Protein AF-A0A131Z119-F1 (afdb_monomer_lite)

InterPro domains:
  IPR051085 Membrane-bound O-acyltransferase [PTHR13285] (34-259)

Structure (mmCIF, N/CA/C/O backbone):
data_AF-A0A131Z119-F1
#
_entry.id   AF-A0A131Z119-F1
#
loop_
_atom_site.group_PDB
_atom_site.id
_atom_site.type_symbol
_atom_site.label_atom_id
_atom_site.label_alt_id
_atom_site.label_comp_id
_atom_site.label_asym_id
_atom_site.label_entity_id
_atom_site.label_seq_id
_atom_site.pdbx_PDB_ins_code
_atom_site.Cartn_x
_atom_site.Cartn_y
_atom_site.Cartn_z
_atom_site.occupancy
_atom_site.B_iso_or_equiv
_atom_site.auth_seq_id
_atom_site.auth_comp_id
_atom_site.auth_asym_id
_atom_site.auth_atom_id
_atom_site.pdbx_PDB_model_num
ATOM 1 N N . MET A 1 1 ? -67.556 -36.343 37.727 1.00 36.91 1 MET A N 1
ATOM 2 C CA . MET A 1 1 ? -66.944 -37.611 37.278 1.00 36.91 1 MET A CA 1
ATOM 3 C C . MET A 1 1 ? -65.766 -37.233 36.389 1.00 36.91 1 MET A C 1
ATOM 5 O O . MET A 1 1 ? -66.000 -36.547 35.408 1.00 36.91 1 MET A O 1
ATOM 9 N N . GLY A 1 2 ? -64.533 -37.577 36.776 1.00 36.41 2 GLY A N 1
ATOM 10 C CA . GLY A 1 2 ? -63.331 -37.384 35.948 1.00 36.41 2 GLY A CA 1
ATOM 11 C C . GLY A 1 2 ? -62.501 -36.128 36.240 1.00 36.41 2 GLY A C 1
ATOM 12 O O . GLY A 1 2 ? -62.656 -35.099 35.600 1.00 36.41 2 GLY A O 1
ATOM 13 N N . THR A 1 3 ? -61.594 -36.251 37.203 1.00 31.42 3 THR A N 1
ATOM 14 C CA . THR A 1 3 ? -60.438 -35.387 37.478 1.00 31.42 3 THR A CA 1
ATOM 15 C C . THR A 1 3 ? -59.307 -35.609 36.467 1.00 31.42 3 THR A C 1
ATOM 17 O O . THR A 1 3 ? -58.993 -36.760 36.177 1.00 31.42 3 THR A O 1
ATOM 20 N N . SER A 1 4 ? -58.602 -34.551 36.054 1.00 34.50 4 SER A N 1
ATOM 21 C CA . SER A 1 4 ? -57.156 -34.595 35.768 1.00 34.50 4 SER A CA 1
ATOM 22 C C . SER A 1 4 ? -56.585 -33.171 35.739 1.00 34.50 4 SER A C 1
ATOM 24 O O . SER A 1 4 ? -56.930 -32.346 34.899 1.00 34.50 4 SER A O 1
ATOM 26 N N . HIS A 1 5 ? -55.759 -32.900 36.745 1.00 31.73 5 HIS A N 1
ATOM 27 C CA . HIS A 1 5 ? -54.916 -31.729 36.938 1.00 31.73 5 HIS A CA 1
ATOM 28 C C . HIS A 1 5 ? -53.579 -31.887 36.195 1.00 31.73 5 HIS A C 1
ATOM 30 O O . HIS A 1 5 ? -53.131 -33.010 35.980 1.00 31.73 5 HIS A O 1
ATOM 36 N N . ALA A 1 6 ? -52.895 -30.740 36.060 1.00 33.88 6 ALA A N 1
ATOM 37 C CA . ALA A 1 6 ? -51.436 -30.565 36.033 1.00 33.88 6 ALA A CA 1
ATOM 38 C C . ALA A 1 6 ? -50.711 -30.933 34.724 1.00 33.88 6 ALA A C 1
ATOM 40 O O . ALA A 1 6 ? -51.083 -31.854 34.020 1.00 33.88 6 ALA A O 1
ATOM 41 N N . ALA A 1 7 ? -49.604 -30.304 34.345 1.00 32.72 7 ALA A N 1
ATOM 42 C CA . ALA A 1 7 ? -48.928 -29.075 34.745 1.00 32.72 7 ALA A CA 1
ATOM 43 C C . ALA A 1 7 ? -47.764 -28.896 33.758 1.00 32.72 7 ALA A C 1
ATOM 45 O O . ALA A 1 7 ? -47.252 -29.873 33.223 1.00 32.72 7 ALA A O 1
ATOM 46 N N . GLY A 1 8 ? -47.273 -27.664 33.642 1.00 28.17 8 GLY A N 1
ATOM 47 C CA . GLY A 1 8 ? -45.833 -27.448 33.604 1.00 28.17 8 GLY A CA 1
ATOM 48 C C . GLY A 1 8 ? -45.125 -27.613 32.260 1.00 28.17 8 GLY A C 1
ATOM 49 O O . GLY A 1 8 ? -44.813 -28.705 31.808 1.00 28.17 8 GLY A O 1
ATOM 50 N N . ASN A 1 9 ? -44.621 -26.467 31.820 1.00 30.88 9 ASN A N 1
ATOM 51 C CA . ASN A 1 9 ? -43.186 -26.189 31.802 1.00 30.88 9 ASN A CA 1
ATOM 52 C C . ASN A 1 9 ? -42.639 -25.900 30.406 1.00 30.88 9 ASN A C 1
ATOM 54 O O . ASN A 1 9 ? -42.685 -26.719 29.490 1.00 30.88 9 ASN A O 1
ATOM 58 N N . GLY A 1 10 ? -42.082 -24.696 30.292 1.00 35.69 10 GLY A N 1
ATOM 59 C CA . GLY A 1 10 ? -41.333 -24.273 29.131 1.00 35.69 10 GLY A CA 1
ATOM 60 C C . GLY A 1 10 ? -40.117 -25.160 28.908 1.00 35.69 10 GLY A C 1
ATOM 61 O O . GLY A 1 10 ? -39.461 -25.621 29.843 1.00 35.69 10 GLY A O 1
ATOM 62 N N . ARG A 1 11 ? -39.786 -25.334 27.634 1.00 32.09 11 ARG A N 1
ATOM 63 C CA . ARG A 1 11 ? -38.445 -25.687 27.199 1.00 32.09 11 ARG A CA 1
ATOM 64 C C . ARG A 1 11 ? -38.115 -24.891 25.947 1.00 32.09 11 ARG A C 1
ATOM 66 O O . ARG A 1 11 ? -38.715 -25.062 24.894 1.00 32.09 11 ARG A O 1
ATOM 73 N N . HIS A 1 12 ? -37.142 -24.006 26.141 1.00 33.12 12 HIS A N 1
ATOM 74 C CA . HIS A 1 12 ? -36.116 -23.655 25.173 1.00 33.12 12 HIS A CA 1
ATOM 75 C C . HIS A 1 12 ? -35.608 -24.869 24.382 1.00 33.12 12 HIS A C 1
ATOM 77 O O . HIS A 1 12 ? -35.693 -25.993 24.876 1.00 33.12 12 HIS A O 1
ATOM 83 N N . HIS A 1 13 ? -34.932 -24.550 23.270 1.00 33.00 13 HIS A N 1
ATOM 84 C CA . HIS A 1 13 ? -34.096 -25.386 22.394 1.00 33.00 13 HIS A CA 1
ATOM 85 C C . HIS A 1 13 ? -34.816 -25.863 21.123 1.00 33.00 13 HIS A C 1
ATOM 87 O O . HIS A 1 13 ? -35.883 -26.444 21.205 1.00 33.00 13 HIS A O 1
ATOM 93 N N . VAL A 1 14 ? -34.314 -25.661 19.904 1.00 39.78 14 VAL A N 1
ATOM 94 C CA . VAL A 1 14 ? -33.028 -25.156 19.401 1.00 39.78 14 VAL A CA 1
ATOM 95 C C . VAL A 1 14 ? -33.325 -24.525 18.038 1.00 39.78 14 VAL A C 1
ATOM 97 O O . VAL A 1 14 ? -33.981 -25.139 17.202 1.00 39.78 14 VAL A O 1
ATOM 100 N N . VAL A 1 15 ? -32.853 -23.296 17.823 1.00 34.97 15 VAL A N 1
ATOM 101 C CA . VAL A 1 15 ? -32.627 -22.769 16.473 1.00 34.97 15 VAL A CA 1
ATOM 102 C C . VAL A 1 15 ? -31.514 -23.627 15.898 1.00 34.97 15 VAL A C 1
ATOM 104 O O . VAL A 1 15 ? -30.371 -23.513 16.339 1.00 34.97 15 VAL A O 1
ATOM 107 N N . ASP A 1 16 ? -31.870 -24.544 15.004 1.00 34.47 16 ASP A N 1
ATOM 108 C CA . ASP A 1 16 ? -30.908 -25.436 14.373 1.00 34.47 16 ASP A CA 1
ATOM 109 C C . ASP A 1 16 ? -30.043 -24.600 13.426 1.00 34.47 16 ASP A C 1
ATOM 111 O O . ASP A 1 16 ? -30.425 -24.221 12.317 1.00 34.47 16 ASP A O 1
ATOM 115 N N . THR A 1 17 ? -28.890 -24.199 13.949 1.00 38.56 17 THR A N 1
ATOM 116 C CA . THR A 1 17 ? -27.788 -23.592 13.222 1.00 38.56 17 THR A CA 1
ATOM 117 C C . THR A 1 17 ? -27.203 -24.623 12.267 1.00 38.56 17 THR A C 1
ATOM 119 O O . THR A 1 17 ? -26.161 -25.213 12.557 1.00 38.56 17 THR A O 1
ATOM 122 N N . ASP A 1 18 ? -27.821 -24.805 11.098 1.00 34.62 18 ASP A N 1
ATOM 123 C CA . ASP A 1 18 ? -27.180 -25.516 9.990 1.00 34.62 18 ASP A CA 1
ATOM 124 C C . ASP A 1 18 ? -26.139 -24.588 9.345 1.00 34.62 18 ASP A C 1
ATOM 126 O O . ASP A 1 18 ? -26.284 -24.014 8.265 1.00 34.62 18 ASP A O 1
ATOM 130 N N . SER A 1 19 ? -25.056 -24.398 10.092 1.00 40.28 19 SER A N 1
ATOM 131 C CA . SER A 1 19 ? -23.787 -23.889 9.601 1.00 40.28 19 SER A CA 1
ATOM 132 C C . SER A 1 19 ? -23.159 -24.989 8.752 1.00 40.28 19 SER A C 1
ATOM 134 O O . SER A 1 19 ? -22.186 -25.645 9.130 1.00 40.28 19 SER A O 1
ATOM 136 N N . GLN A 1 20 ? -23.746 -25.202 7.570 1.00 37.31 20 GLN A N 1
ATOM 137 C CA . GLN A 1 20 ? -23.164 -26.051 6.548 1.00 37.31 20 GLN A CA 1
ATOM 138 C C . GLN A 1 20 ? -21.803 -25.478 6.180 1.00 37.31 20 GLN A C 1
ATOM 140 O O . GLN A 1 20 ? -21.668 -24.539 5.394 1.00 37.31 20 GLN A O 1
ATOM 145 N N . ARG A 1 21 ? -20.760 -26.107 6.725 1.00 40.97 21 ARG A N 1
ATOM 146 C CA . ARG A 1 21 ? -19.448 -26.151 6.091 1.00 40.97 21 ARG A CA 1
ATOM 147 C C . ARG A 1 21 ? -19.701 -26.537 4.639 1.00 40.97 21 ARG A C 1
ATOM 149 O O . ARG A 1 21 ? -20.041 -27.688 4.362 1.00 40.97 21 ARG A O 1
ATOM 156 N N . VAL A 1 22 ? -19.561 -25.580 3.723 1.00 46.09 22 VAL A N 1
ATOM 157 C CA . VAL A 1 22 ? -19.655 -25.809 2.279 1.00 46.09 22 VAL A CA 1
ATOM 158 C C . VAL A 1 22 ? -18.484 -26.706 1.893 1.00 46.09 22 VAL A C 1
ATOM 160 O O . VAL A 1 22 ? -17.415 -26.267 1.476 1.00 46.09 22 VAL A O 1
ATOM 163 N N . ARG A 1 23 ? -18.663 -28.009 2.093 1.00 48.25 23 ARG A N 1
ATOM 164 C CA . ARG A 1 23 ? -17.752 -29.031 1.611 1.00 48.25 23 ARG A CA 1
ATOM 165 C C . ARG A 1 23 ? -17.904 -28.983 0.101 1.00 48.25 23 ARG A C 1
ATOM 167 O O . ARG A 1 23 ? -18.969 -29.314 -0.416 1.00 48.25 23 ARG A O 1
ATOM 174 N N . CYS A 1 24 ? -16.881 -28.484 -0.591 1.00 47.00 24 CYS A N 1
ATOM 175 C CA . CYS A 1 24 ? -16.868 -28.363 -2.043 1.00 47.00 24 CYS A CA 1
ATOM 176 C C . CYS A 1 24 ? -17.009 -29.762 -2.664 1.00 47.00 24 CYS A C 1
ATOM 178 O O . CYS A 1 24 ? -16.027 -30.458 -2.906 1.00 47.00 24 CYS A O 1
ATOM 180 N N . LYS A 1 25 ? -18.249 -30.221 -2.845 1.00 62.81 25 LYS A N 1
ATOM 181 C CA . LYS A 1 25 ? -18.545 -31.452 -3.564 1.00 62.81 25 LYS A CA 1
ATOM 182 C C . LYS A 1 25 ? -18.463 -31.121 -5.048 1.00 62.81 25 LYS A C 1
ATOM 184 O O . LYS A 1 25 ? -19.181 -30.251 -5.543 1.00 62.81 25 LYS A O 1
ATOM 189 N N . TRP A 1 26 ? -17.544 -31.787 -5.735 1.00 62.44 26 TRP A N 1
ATOM 190 C CA . TRP A 1 26 ? -17.421 -31.750 -7.185 1.00 62.44 26 TRP A CA 1
ATOM 191 C C . TRP A 1 26 ? -18.617 -32.483 -7.789 1.00 62.44 26 TRP A C 1
ATOM 193 O O . TRP A 1 26 ? -18.608 -33.700 -7.937 1.00 62.44 26 TRP A O 1
ATOM 203 N N . THR A 1 27 ? -19.693 -31.750 -8.063 1.00 80.94 27 THR A N 1
ATOM 204 C CA . THR A 1 27 ? -20.818 -32.274 -8.838 1.00 80.94 27 THR A CA 1
ATOM 205 C C . THR A 1 27 ? -20.477 -32.220 -10.331 1.00 80.94 27 THR A C 1
ATOM 207 O O . THR A 1 27 ? -19.760 -31.306 -10.750 1.00 80.94 27 THR A O 1
ATOM 210 N N . PRO A 1 28 ? -21.004 -33.138 -11.162 1.00 78.62 28 PRO A N 1
ATOM 211 C CA . PRO A 1 28 ? -20.744 -33.145 -12.604 1.00 78.62 28 PRO A CA 1
ATOM 212 C C . PRO A 1 28 ? -21.020 -31.788 -13.266 1.00 78.62 28 PRO A C 1
ATOM 214 O O . PRO A 1 28 ? -20.200 -31.301 -14.034 1.00 78.62 28 PRO A O 1
ATOM 217 N N . GLY A 1 29 ? -22.109 -31.107 -12.888 1.00 79.69 29 GLY A N 1
ATOM 218 C CA . GLY A 1 29 ? -22.430 -29.768 -13.398 1.00 79.69 29 GLY A CA 1
ATOM 219 C C . GLY A 1 29 ? -21.390 -28.696 -13.048 1.00 79.69 29 GLY A C 1
ATOM 220 O O . GLY A 1 29 ? -21.105 -27.826 -13.865 1.00 79.69 29 GLY A O 1
ATOM 221 N N . ARG A 1 30 ? -20.758 -28.778 -11.869 1.00 74.06 30 ARG A N 1
ATOM 222 C CA . ARG A 1 30 ? -19.678 -27.863 -11.470 1.00 74.06 30 ARG A CA 1
ATOM 223 C C . ARG A 1 30 ? -18.391 -28.160 -12.246 1.00 74.06 30 ARG A C 1
ATOM 225 O O . ARG A 1 30 ? -17.691 -27.225 -12.615 1.00 74.06 30 ARG A O 1
ATOM 232 N N . VAL A 1 31 ? -18.113 -29.432 -12.545 1.00 82.75 31 VAL A N 1
ATOM 233 C CA . VAL A 1 31 ? -16.995 -29.833 -13.419 1.00 82.75 31 VAL A CA 1
ATOM 234 C C . VAL A 1 31 ? -17.204 -29.303 -14.839 1.00 82.75 31 VAL A C 1
ATOM 236 O O . VAL A 1 31 ? -16.297 -28.679 -15.378 1.00 82.75 31 VAL A O 1
ATOM 239 N N . TYR A 1 32 ? -18.403 -29.458 -15.412 1.00 86.12 32 TYR A N 1
ATOM 240 C CA . TYR A 1 32 ? -18.736 -28.898 -16.728 1.00 86.12 32 TYR A CA 1
ATOM 241 C C . TYR A 1 32 ? -18.633 -27.372 -16.759 1.00 86.12 32 TYR A C 1
ATOM 243 O O . TYR A 1 32 ? -18.082 -26.826 -17.709 1.00 86.12 32 TYR A O 1
ATOM 251 N N . HIS A 1 33 ? -19.112 -26.686 -15.719 1.00 80.81 33 HIS A N 1
ATOM 252 C CA . HIS A 1 33 ? -19.001 -25.232 -15.612 1.00 80.81 33 HIS A CA 1
ATOM 253 C C . HIS A 1 33 ? -17.541 -24.770 -15.626 1.00 80.81 33 HIS A C 1
ATOM 255 O O . HIS A 1 33 ? -17.187 -23.900 -16.417 1.00 80.81 33 HIS A O 1
ATOM 261 N N . TRP A 1 34 ? -16.680 -25.382 -14.806 1.00 85.75 34 TRP A N 1
ATOM 262 C CA . TRP A 1 34 ? -15.256 -25.048 -14.800 1.00 85.75 34 TRP A CA 1
ATOM 263 C C . TRP A 1 34 ? -14.575 -25.430 -16.114 1.00 85.75 34 TRP A C 1
ATOM 265 O O . TRP A 1 34 ? -13.807 -24.631 -16.632 1.00 85.75 34 TRP A O 1
ATOM 275 N N . ALA A 1 35 ? -14.885 -26.589 -16.698 1.00 89.00 35 ALA A N 1
ATOM 276 C CA . ALA A 1 35 ? -14.318 -27.006 -17.981 1.00 89.00 35 ALA A CA 1
ATOM 277 C C . ALA A 1 35 ? -14.694 -26.047 -19.123 1.00 89.00 35 ALA A C 1
ATOM 279 O O . ALA A 1 35 ? -13.825 -25.652 -19.897 1.00 89.00 35 ALA A O 1
ATOM 280 N N . LEU A 1 36 ? -15.958 -25.618 -19.199 1.00 88.38 36 LEU A N 1
ATOM 281 C CA . LEU A 1 36 ? -16.410 -24.617 -20.167 1.00 88.38 36 LEU A CA 1
ATOM 282 C C . LEU A 1 36 ? -15.793 -23.246 -19.897 1.00 88.38 36 LEU A C 1
ATOM 284 O O . LEU A 1 36 ? -15.369 -22.589 -20.840 1.00 88.38 36 LEU A O 1
ATOM 288 N N . ALA A 1 37 ? -15.698 -22.822 -18.635 1.00 80.75 37 ALA A N 1
ATOM 289 C CA . ALA A 1 37 ? -15.078 -21.550 -18.276 1.00 80.75 37 ALA A CA 1
ATOM 290 C C . ALA A 1 37 ? -13.584 -21.528 -18.639 1.00 80.75 37 ALA A C 1
ATOM 292 O O . ALA A 1 37 ? -13.128 -20.592 -19.292 1.00 80.75 37 ALA A O 1
ATOM 293 N N . PHE A 1 38 ? -12.836 -22.580 -18.290 1.00 87.94 38 PHE A N 1
ATOM 294 C CA . PHE A 1 38 ? -11.429 -22.722 -18.666 1.00 87.94 38 PHE A CA 1
ATOM 295 C C . PHE A 1 38 ? -11.255 -22.844 -20.181 1.00 87.94 38 PHE A C 1
ATOM 297 O O . PHE A 1 38 ? -10.349 -22.225 -20.728 1.00 87.94 38 PHE A O 1
ATOM 304 N N . GLY A 1 39 ? -12.130 -23.584 -20.868 1.00 88.69 39 GLY A N 1
ATOM 305 C CA . GLY A 1 39 ? -12.106 -23.719 -22.324 1.00 88.69 39 GLY A CA 1
ATOM 306 C C . GLY A 1 39 ? -12.390 -22.401 -23.047 1.00 88.69 39 GLY A C 1
ATOM 307 O O . GLY A 1 39 ? -11.647 -22.026 -23.948 1.00 88.69 39 GLY A O 1
ATOM 308 N N . ALA A 1 40 ? -13.412 -21.657 -22.619 1.00 81.81 40 ALA A N 1
ATOM 309 C CA . ALA A 1 40 ? -13.744 -20.344 -23.168 1.00 81.81 40 ALA A CA 1
ATOM 310 C C . ALA A 1 40 ? -12.631 -19.322 -22.902 1.00 81.81 40 ALA A C 1
ATOM 312 O O . ALA A 1 40 ? -12.273 -18.553 -23.792 1.00 81.81 40 ALA A O 1
ATOM 313 N N . PHE A 1 41 ? -12.039 -19.349 -21.707 1.00 82.81 41 PHE A N 1
ATOM 314 C CA . PHE A 1 41 ? -10.899 -18.506 -21.359 1.00 82.81 41 PHE A CA 1
ATOM 315 C C . PHE A 1 41 ? -9.657 -18.845 -22.193 1.00 82.81 41 PHE A C 1
ATOM 317 O O . PHE A 1 41 ? -9.030 -17.948 -22.752 1.00 82.81 41 PHE A O 1
ATOM 324 N N . ALA A 1 42 ? -9.335 -20.132 -22.346 1.00 82.31 42 ALA A N 1
ATOM 325 C CA . ALA A 1 42 ? -8.232 -20.591 -23.187 1.00 82.31 42 ALA A CA 1
ATOM 326 C C . ALA A 1 42 ? -8.456 -20.243 -24.666 1.00 82.31 42 ALA A C 1
ATOM 328 O O . ALA A 1 42 ? -7.518 -19.831 -25.344 1.00 82.31 42 ALA A O 1
ATOM 329 N N . TYR A 1 43 ? -9.694 -20.347 -25.158 1.00 83.88 43 TYR A N 1
ATOM 330 C CA . TYR A 1 43 ? -10.058 -19.936 -26.513 1.00 83.88 43 TYR A CA 1
ATOM 331 C C . TYR A 1 43 ? -9.907 -18.425 -26.710 1.00 83.88 43 TYR A C 1
ATOM 333 O O . TYR A 1 43 ? -9.317 -18.001 -27.699 1.00 83.88 43 TYR A O 1
ATOM 341 N N . ALA A 1 44 ? -10.386 -17.611 -25.766 1.00 76.12 44 ALA A N 1
ATOM 342 C CA . ALA A 1 44 ? -10.229 -16.161 -25.819 1.00 76.12 44 ALA A CA 1
ATOM 343 C C . ALA A 1 44 ? -8.746 -15.752 -25.795 1.00 76.12 44 ALA A C 1
ATOM 345 O O . ALA A 1 44 ? -8.325 -14.941 -26.617 1.00 76.12 44 ALA A O 1
ATOM 346 N N . LEU A 1 45 ? -7.945 -16.368 -24.917 1.00 76.12 45 LEU A N 1
ATOM 347 C CA . LEU A 1 45 ? -6.491 -16.187 -24.876 1.00 76.12 45 LEU A CA 1
ATOM 348 C C . LEU A 1 45 ? -5.825 -16.592 -26.193 1.00 76.12 45 LEU A C 1
ATOM 350 O O . LEU A 1 45 ? -4.997 -15.848 -26.707 1.00 76.12 45 LEU A O 1
ATOM 354 N N . GLY A 1 46 ? -6.205 -17.742 -26.755 1.00 76.12 46 GLY A N 1
ATOM 355 C CA . GLY A 1 46 ? -5.684 -18.222 -28.032 1.00 76.12 46 GLY A CA 1
ATOM 356 C C . GLY A 1 46 ? -6.026 -17.279 -29.183 1.00 76.12 46 GLY A C 1
ATOM 357 O O . GLY A 1 46 ? -5.143 -16.902 -29.942 1.00 76.12 46 GLY A O 1
ATOM 358 N N . LYS A 1 47 ? -7.282 -16.827 -29.266 1.00 75.62 47 LYS A N 1
ATOM 359 C CA . LYS A 1 47 ? -7.753 -15.889 -30.295 1.00 75.62 47 LYS A CA 1
ATOM 360 C C . LYS A 1 47 ? -7.041 -14.538 -30.204 1.00 75.62 47 LYS A C 1
ATOM 362 O O . LYS A 1 47 ? -6.709 -13.962 -31.233 1.00 75.62 47 LYS A O 1
ATOM 367 N N . PHE A 1 48 ? -6.797 -14.052 -28.986 1.00 65.12 48 PHE A N 1
ATOM 368 C CA . PHE A 1 48 ? -6.054 -12.815 -28.745 1.00 65.12 48 PHE A CA 1
ATOM 369 C C . PHE A 1 48 ? -4.563 -12.964 -29.082 1.00 65.12 48 PHE A C 1
ATOM 371 O O . PHE A 1 48 ? -3.961 -12.040 -29.618 1.00 65.12 48 PHE A O 1
ATOM 378 N N . ALA A 1 49 ? -3.975 -14.134 -28.816 1.00 64.31 49 ALA A N 1
ATOM 379 C CA . ALA A 1 49 ? -2.576 -14.425 -29.123 1.00 64.31 49 ALA A CA 1
ATOM 380 C C . ALA A 1 49 ? -2.289 -14.620 -30.624 1.00 64.31 49 ALA A C 1
ATOM 382 O O . ALA A 1 49 ? -1.129 -14.565 -31.014 1.00 64.31 49 ALA A O 1
ATOM 383 N N . THR A 1 50 ? -3.313 -14.863 -31.448 1.00 65.62 50 THR A N 1
ATOM 384 C CA . THR A 1 50 ? -3.185 -15.093 -32.899 1.00 65.62 50 THR A CA 1
ATOM 385 C C . THR A 1 50 ? -3.885 -14.014 -33.731 1.00 65.62 50 THR A C 1
ATOM 387 O O . THR A 1 50 ? -4.351 -14.302 -34.832 1.00 65.62 50 THR A O 1
ATOM 390 N N . ASN A 1 51 ? -4.080 -12.811 -33.184 1.00 70.38 51 ASN A N 1
ATOM 391 C CA . ASN A 1 51 ? -4.765 -11.732 -33.894 1.00 70.38 51 ASN A CA 1
ATOM 392 C C . ASN A 1 51 ? -3.781 -10.972 -34.798 1.00 70.38 51 ASN A C 1
ATOM 394 O O . ASN A 1 51 ? -2.684 -10.638 -34.355 1.00 70.38 51 ASN A O 1
ATOM 398 N N . GLU A 1 52 ? -4.190 -10.628 -36.019 1.00 59.88 52 GLU A N 1
ATOM 399 C CA . GLU A 1 52 ? -3.342 -9.935 -37.008 1.00 59.88 52 GLU A CA 1
ATOM 400 C C . GLU A 1 52 ? -2.868 -8.555 -36.504 1.00 59.88 52 GLU A C 1
ATOM 402 O O . GLU A 1 52 ? -1.763 -8.115 -36.813 1.00 59.88 52 GLU A O 1
ATOM 407 N N . GLU A 1 53 ? -3.648 -7.901 -35.634 1.00 59.41 53 GLU A N 1
ATOM 408 C CA . GLU A 1 53 ? -3.232 -6.664 -34.956 1.00 59.41 53 GLU A CA 1
ATOM 409 C C . GLU A 1 53 ? -2.043 -6.863 -34.000 1.00 59.41 53 GLU A C 1
ATOM 411 O O . GLU A 1 53 ? -1.237 -5.948 -33.825 1.00 59.41 53 GLU A O 1
ATOM 416 N N . SER A 1 54 ? -1.896 -8.044 -33.386 1.00 58.94 54 SER A N 1
ATOM 417 C CA . SER A 1 54 ? -0.739 -8.324 -32.522 1.00 58.94 54 SER A CA 1
ATOM 418 C C . SER A 1 54 ? 0.553 -8.476 -33.324 1.00 58.94 54 SER A C 1
ATOM 420 O O . SER A 1 54 ? 1.603 -8.007 -32.879 1.00 58.94 54 SER A O 1
ATOM 422 N N . ASP A 1 55 ? 0.461 -9.028 -34.536 1.00 64.25 55 ASP A N 1
ATOM 423 C CA . ASP A 1 55 ? 1.594 -9.159 -35.451 1.00 64.25 55 ASP A CA 1
ATOM 424 C C . ASP A 1 55 ? 1.988 -7.792 -36.033 1.00 64.25 55 ASP A C 1
ATOM 426 O O . ASP A 1 55 ? 3.174 -7.468 -36.116 1.00 64.25 55 ASP A O 1
ATOM 430 N N . PHE A 1 56 ? 1.006 -6.931 -36.332 1.00 67.50 56 PHE A N 1
ATOM 431 C CA . PHE A 1 56 ? 1.244 -5.552 -36.771 1.00 67.50 56 PHE A CA 1
ATOM 432 C C . PHE A 1 56 ? 2.014 -4.719 -35.730 1.00 67.50 56 PHE A C 1
ATOM 434 O O . PHE A 1 56 ? 2.975 -4.021 -36.074 1.00 67.50 56 PHE A O 1
ATOM 441 N N . LEU A 1 57 ? 1.626 -4.813 -34.450 1.00 64.44 57 LEU A N 1
ATOM 442 C CA . LEU A 1 57 ? 2.299 -4.115 -33.346 1.00 64.44 57 LEU A CA 1
ATOM 443 C C . LEU A 1 57 ? 3.731 -4.618 -33.128 1.00 64.44 57 LEU A C 1
ATOM 445 O O . LEU A 1 57 ? 4.626 -3.818 -32.846 1.00 64.44 57 LEU A O 1
ATOM 449 N N . LEU A 1 58 ? 3.962 -5.923 -33.284 1.00 65.38 58 LEU A N 1
ATOM 450 C CA . LEU A 1 58 ? 5.294 -6.522 -33.193 1.00 65.38 58 LEU A CA 1
ATOM 451 C C . LEU A 1 58 ? 6.235 -6.029 -34.292 1.00 65.38 58 LEU A C 1
ATOM 453 O O . LEU A 1 58 ? 7.417 -5.814 -34.018 1.00 65.38 58 LEU A O 1
ATOM 457 N N . ASP A 1 59 ? 5.717 -5.829 -35.503 1.00 68.88 59 ASP A N 1
ATOM 458 C CA . ASP A 1 59 ? 6.510 -5.380 -36.646 1.00 68.88 59 ASP A CA 1
ATOM 459 C C . ASP A 1 59 ? 6.841 -3.878 -36.572 1.00 68.88 59 ASP A C 1
ATOM 461 O O . ASP A 1 59 ? 7.984 -3.476 -36.791 1.00 68.88 59 ASP A O 1
ATOM 465 N N . HIS A 1 60 ? 5.879 -3.044 -36.158 1.00 72.44 60 HIS A N 1
ATOM 466 C CA . HIS A 1 60 ? 6.042 -1.583 -36.132 1.00 72.44 60 HIS A CA 1
ATOM 467 C C . HIS A 1 60 ? 6.629 -1.032 -34.824 1.00 72.44 60 HIS A C 1
ATOM 469 O O . HIS A 1 60 ? 7.173 0.073 -34.811 1.00 72.44 60 HIS A O 1
ATOM 475 N N . MET A 1 61 ? 6.546 -1.775 -33.714 1.00 70.38 61 MET A N 1
ATOM 476 C CA . MET A 1 61 ? 7.027 -1.338 -32.397 1.00 70.38 61 MET A CA 1
ATOM 477 C C . MET A 1 61 ? 8.034 -2.325 -31.800 1.00 70.38 61 MET A C 1
ATOM 479 O O . MET A 1 61 ? 7.967 -2.650 -30.621 1.00 70.38 61 MET A O 1
ATOM 483 N N . GLN A 1 62 ? 9.011 -2.796 -32.578 1.00 65.69 62 GLN A N 1
ATOM 484 C CA . GLN A 1 62 ? 9.970 -3.817 -32.122 1.00 65.69 62 GLN A CA 1
ATOM 485 C C . GLN A 1 62 ? 10.689 -3.474 -30.801 1.00 65.69 62 GLN A C 1
ATOM 487 O O . GLN A 1 62 ? 10.944 -4.367 -29.999 1.00 65.69 62 GLN A O 1
ATOM 492 N N . SER A 1 63 ? 10.972 -2.196 -30.525 1.00 69.50 63 SER A N 1
ATOM 493 C CA . SER A 1 63 ? 11.593 -1.754 -29.262 1.00 69.50 63 SER A CA 1
ATOM 494 C C . SER A 1 63 ? 10.667 -1.852 -28.039 1.00 69.50 63 SER A C 1
ATOM 496 O O . SER A 1 63 ? 11.145 -1.831 -26.901 1.00 69.50 63 SER A O 1
ATOM 498 N N . ALA A 1 64 ? 9.356 -1.981 -28.259 1.00 65.81 64 ALA A N 1
ATOM 499 C CA . ALA A 1 64 ? 8.330 -2.155 -27.237 1.00 65.81 64 ALA A CA 1
ATOM 500 C C . ALA A 1 64 ? 8.186 -3.607 -26.756 1.00 65.81 64 ALA A C 1
ATOM 502 O O . ALA A 1 64 ? 7.476 -3.857 -25.784 1.00 65.81 64 ALA A O 1
ATOM 503 N N . PHE A 1 65 ? 8.868 -4.565 -27.389 1.00 74.88 65 PHE A N 1
ATOM 504 C CA . PHE A 1 65 ? 8.730 -5.985 -27.084 1.00 74.88 65 PHE A CA 1
ATOM 505 C C . PHE A 1 65 ? 10.092 -6.635 -26.829 1.00 74.88 65 PHE A C 1
ATOM 507 O O . PHE A 1 65 ? 11.026 -6.483 -27.610 1.00 74.88 65 PHE A O 1
ATOM 514 N N . ASN A 1 66 ? 10.199 -7.395 -25.739 1.00 74.31 66 ASN A N 1
ATOM 515 C CA . ASN A 1 66 ? 11.386 -8.188 -25.414 1.00 74.31 66 ASN A CA 1
ATOM 516 C C . ASN A 1 66 ? 11.125 -9.673 -25.664 1.00 74.31 66 ASN A C 1
ATOM 518 O O . ASN A 1 66 ? 9.986 -10.138 -25.579 1.00 74.31 66 ASN A O 1
ATOM 522 N N . ASP A 1 67 ? 12.187 -10.442 -25.890 1.00 76.69 67 ASP A N 1
ATOM 523 C CA . ASP A 1 67 ? 12.069 -11.896 -25.941 1.00 76.69 67 ASP A CA 1
ATOM 524 C C . ASP A 1 67 ? 11.549 -12.445 -24.607 1.00 76.69 67 ASP A C 1
ATOM 526 O O . ASP A 1 67 ? 11.875 -11.950 -23.520 1.00 76.69 67 ASP A O 1
ATOM 530 N N . SER A 1 68 ? 10.690 -13.463 -24.694 1.00 67.62 68 SER A N 1
ATOM 531 C CA . SER A 1 68 ? 10.079 -14.050 -23.509 1.00 67.62 68 SER A CA 1
ATOM 532 C C . SER A 1 68 ? 11.139 -14.762 -22.663 1.00 67.62 68 SER A C 1
ATOM 534 O O . SER A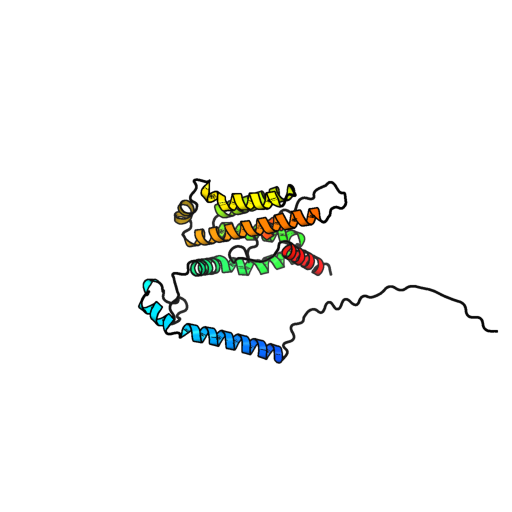 1 68 ? 11.792 -15.688 -23.150 1.00 67.62 68 SER A O 1
ATOM 536 N N . PRO A 1 69 ? 11.265 -14.433 -21.366 1.00 66.31 69 PRO A N 1
ATOM 537 C CA . PRO A 1 69 ? 12.199 -15.115 -20.471 1.00 66.31 69 PRO A CA 1
ATOM 538 C C . PRO A 1 69 ? 11.782 -16.561 -20.168 1.00 66.31 69 PRO A C 1
ATOM 540 O O . PRO A 1 69 ? 12.536 -17.300 -19.547 1.00 66.31 69 PRO A O 1
ATOM 543 N N . PHE A 1 70 ? 10.590 -16.971 -20.611 1.00 70.50 70 PHE A N 1
ATOM 544 C CA . PHE A 1 70 ? 10.067 -18.329 -20.474 1.00 70.50 70 PHE A CA 1
ATOM 545 C C . PHE A 1 70 ? 10.317 -19.192 -21.722 1.00 70.50 70 PHE A C 1
ATOM 547 O O . PHE A 1 70 ? 9.770 -20.287 -21.824 1.00 70.50 70 PHE A O 1
ATOM 554 N N . GLY A 1 71 ? 11.098 -18.701 -22.694 1.00 68.31 71 GLY A N 1
ATOM 555 C CA . GLY A 1 71 ? 11.383 -19.421 -23.941 1.00 68.31 71 GLY A CA 1
ATOM 556 C C . GLY A 1 71 ? 10.180 -19.537 -24.884 1.00 68.31 71 GLY A C 1
ATOM 557 O O . GLY A 1 71 ? 10.181 -20.359 -25.797 1.00 68.31 71 GLY A O 1
ATOM 558 N N . LEU A 1 72 ? 9.134 -18.735 -24.662 1.00 72.81 72 LEU A N 1
ATOM 559 C CA . LEU A 1 72 ? 7.963 -18.690 -25.533 1.00 72.81 72 LEU A CA 1
ATOM 560 C C . LEU A 1 72 ? 8.284 -17.893 -26.802 1.00 72.81 72 LEU A C 1
ATOM 562 O O . LEU A 1 72 ? 8.957 -16.867 -26.741 1.00 72.81 72 LEU A O 1
ATOM 566 N N . LYS A 1 73 ? 7.750 -18.336 -27.948 1.00 69.00 73 LYS A N 1
ATOM 567 C CA . LYS A 1 73 ? 7.901 -17.626 -29.232 1.00 69.00 73 LYS A CA 1
ATOM 568 C C . LYS A 1 73 ? 7.242 -16.241 -29.229 1.00 69.00 73 LYS A C 1
ATOM 570 O O . LYS A 1 73 ? 7.661 -15.367 -29.975 1.00 69.00 73 LYS A O 1
ATOM 575 N N . GLN A 1 74 ? 6.218 -16.050 -28.399 1.00 69.12 74 GLN A N 1
ATOM 576 C CA . GLN A 1 74 ? 5.526 -14.775 -28.254 1.00 69.12 74 GLN A CA 1
ATOM 577 C C . GLN A 1 74 ? 6.387 -13.800 -27.445 1.00 69.12 74 GLN A C 1
ATOM 579 O O . GLN A 1 74 ? 6.754 -14.095 -26.304 1.00 69.12 74 GLN A O 1
ATOM 584 N N . ARG A 1 75 ? 6.705 -12.639 -28.028 1.00 69.25 75 ARG A N 1
ATOM 585 C CA . ARG A 1 75 ? 7.461 -11.588 -27.338 1.00 69.25 75 ARG A CA 1
ATOM 586 C C . ARG A 1 75 ? 6.597 -10.891 -26.289 1.00 69.25 75 ARG A C 1
ATOM 588 O O . ARG A 1 75 ? 5.391 -10.725 -26.456 1.00 69.25 75 ARG A O 1
ATOM 595 N N . GLN A 1 76 ? 7.227 -10.495 -25.192 1.00 71.38 76 GLN A N 1
ATOM 596 C CA . GLN A 1 76 ? 6.574 -9.848 -24.065 1.00 71.38 76 GLN A CA 1
ATOM 597 C C . GLN A 1 76 ? 6.593 -8.325 -24.241 1.00 71.38 76 GLN A C 1
ATOM 599 O O . GLN A 1 76 ? 7.660 -7.744 -24.432 1.00 71.38 76 GLN A O 1
ATOM 604 N N . ASP A 1 77 ? 5.431 -7.682 -24.096 1.00 72.50 77 ASP A N 1
ATOM 605 C CA . ASP A 1 77 ? 5.320 -6.221 -24.022 1.00 72.50 77 ASP A CA 1
ATOM 606 C C . ASP A 1 77 ? 6.157 -5.669 -22.848 1.00 72.50 77 ASP A C 1
ATOM 608 O O . ASP A 1 77 ? 6.018 -6.090 -21.690 1.00 72.50 77 ASP A O 1
ATOM 612 N N . ASN A 1 78 ? 7.061 -4.739 -23.163 1.00 73.12 78 ASN A N 1
ATOM 613 C CA . ASN A 1 78 ? 7.974 -4.078 -22.235 1.00 73.12 78 ASN A CA 1
ATOM 614 C C . ASN A 1 78 ? 7.564 -2.624 -21.899 1.00 73.12 78 ASN A C 1
ATOM 616 O O . ASN A 1 78 ? 8.211 -1.992 -21.045 1.00 73.12 78 ASN A O 1
ATOM 620 N N . GLN A 1 79 ? 6.508 -2.110 -22.535 1.00 74.00 79 GLN A N 1
ATOM 621 C CA . GLN A 1 79 ? 5.973 -0.759 -22.344 1.00 74.00 79 GLN A CA 1
ATOM 622 C C . GLN A 1 79 ? 4.984 -0.703 -21.184 1.00 74.00 79 GLN A C 1
ATOM 624 O O . GLN A 1 79 ? 4.877 0.332 -20.520 1.00 74.00 79 GLN A O 1
ATOM 629 N N . ASN A 1 80 ? 4.328 -1.822 -20.860 1.00 78.00 80 ASN A N 1
ATOM 630 C CA . ASN A 1 80 ? 3.485 -1.895 -19.674 1.00 78.00 80 ASN A CA 1
ATOM 631 C C . ASN A 1 80 ? 4.326 -1.861 -18.382 1.00 78.00 80 ASN A C 1
ATOM 633 O O . ASN A 1 80 ? 4.830 -2.873 -17.874 1.00 78.00 80 ASN A O 1
ATOM 637 N N . TRP A 1 81 ? 4.481 -0.657 -17.835 1.00 76.94 81 TRP A N 1
ATOM 638 C CA . TRP A 1 81 ? 5.259 -0.413 -16.627 1.00 76.94 81 TRP A CA 1
ATOM 639 C C . TRP A 1 81 ? 4.663 -1.093 -15.387 1.00 76.94 81 TRP A C 1
ATOM 641 O O . TRP A 1 81 ? 5.434 -1.511 -14.516 1.00 76.94 81 TRP A O 1
ATOM 651 N N . GLU A 1 82 ? 3.336 -1.228 -15.302 1.00 75.94 82 GLU A N 1
ATOM 652 C CA . GLU A 1 82 ? 2.645 -1.870 -14.176 1.00 75.94 82 GLU A CA 1
ATOM 653 C C . GLU A 1 82 ? 2.993 -3.352 -14.125 1.00 75.94 82 GLU A C 1
ATOM 655 O O . GLU A 1 82 ? 3.399 -3.870 -13.082 1.00 75.94 82 GLU A O 1
ATOM 660 N N . TRP A 1 83 ? 2.930 -4.015 -15.282 1.00 76.50 83 TRP A N 1
ATOM 661 C CA . TRP A 1 83 ? 3.269 -5.427 -15.405 1.00 76.50 83 TRP A CA 1
ATOM 662 C C . TRP A 1 83 ? 4.741 -5.693 -15.090 1.00 76.50 83 TRP A C 1
ATOM 664 O O . TRP A 1 83 ? 5.067 -6.615 -14.340 1.00 76.50 83 TRP A O 1
ATOM 674 N N . ARG A 1 84 ? 5.647 -4.839 -15.584 1.00 80.44 84 ARG A N 1
ATOM 675 C CA . ARG A 1 84 ? 7.082 -4.936 -15.267 1.00 80.44 84 ARG A CA 1
ATOM 676 C C . ARG A 1 84 ? 7.366 -4.758 -13.781 1.00 80.44 84 ARG A C 1
ATOM 678 O O . ARG A 1 84 ? 8.163 -5.507 -13.221 1.00 80.44 84 ARG A O 1
ATOM 685 N N . THR A 1 85 ? 6.710 -3.789 -13.149 1.00 82.94 85 THR A N 1
ATOM 686 C CA . THR A 1 85 ? 6.869 -3.536 -11.712 1.00 82.94 85 THR A CA 1
ATOM 687 C C . THR A 1 85 ? 6.287 -4.696 -10.902 1.00 82.94 85 THR A C 1
ATOM 689 O O . THR A 1 85 ? 6.925 -5.165 -9.965 1.00 82.94 85 THR A O 1
ATOM 692 N N . THR A 1 86 ? 5.138 -5.236 -11.312 1.00 82.62 86 THR A N 1
ATOM 693 C CA . THR A 1 86 ? 4.497 -6.373 -10.640 1.00 82.62 86 THR A CA 1
ATOM 694 C C . THR A 1 86 ? 5.346 -7.624 -10.714 1.00 82.62 86 THR A C 1
ATOM 696 O O . THR A 1 86 ? 5.596 -8.259 -9.690 1.00 82.62 86 THR A O 1
ATOM 699 N N . LYS A 1 87 ? 5.858 -7.943 -11.904 1.00 82.25 87 LYS A N 1
ATOM 700 C CA . LYS A 1 87 ? 6.785 -9.055 -12.095 1.00 82.25 87 LYS A CA 1
ATOM 701 C C . LYS A 1 87 ? 8.016 -8.914 -11.199 1.00 82.25 87 LYS A C 1
ATOM 703 O O . LYS A 1 87 ? 8.350 -9.858 -10.492 1.00 82.25 87 LYS A O 1
ATOM 708 N N . TYR A 1 88 ? 8.624 -7.726 -11.169 1.00 84.94 88 TYR A N 1
ATOM 709 C CA . TYR A 1 88 ? 9.759 -7.438 -10.293 1.00 84.94 88 TYR A CA 1
ATOM 710 C C . TYR A 1 88 ? 9.429 -7.686 -8.815 1.00 84.94 88 TYR A C 1
ATOM 712 O O . TYR A 1 88 ? 10.184 -8.371 -8.129 1.00 84.94 88 TYR A O 1
ATOM 720 N N . VAL A 1 89 ? 8.295 -7.174 -8.321 1.00 83.62 89 VAL A N 1
ATOM 721 C CA . VAL A 1 89 ? 7.898 -7.377 -6.920 1.00 83.62 89 VAL A CA 1
ATOM 722 C C . VAL A 1 89 ? 7.679 -8.859 -6.636 1.00 83.62 89 VAL A C 1
ATOM 724 O O . VAL A 1 89 ? 8.179 -9.345 -5.629 1.00 83.62 89 VAL A O 1
ATOM 727 N N . MET A 1 90 ? 7.002 -9.603 -7.515 1.00 84.50 90 MET A N 1
ATOM 728 C CA . MET A 1 90 ? 6.787 -11.041 -7.320 1.00 84.50 90 MET A CA 1
ATOM 729 C C . MET A 1 90 ? 8.110 -11.819 -7.294 1.00 84.50 90 MET A C 1
ATOM 731 O O . MET A 1 90 ? 8.323 -12.629 -6.393 1.00 84.50 90 MET A O 1
ATOM 735 N N . GLU A 1 91 ? 9.029 -11.539 -8.220 1.00 84.75 91 GLU A N 1
ATOM 736 C CA . GLU A 1 91 ? 10.350 -12.182 -8.281 1.00 84.75 91 GLU A CA 1
ATOM 737 C C . GLU A 1 91 ? 11.252 -11.810 -7.094 1.00 84.75 91 GLU A C 1
ATOM 739 O O . GLU A 1 91 ? 12.030 -12.642 -6.629 1.00 84.75 91 GLU A O 1
ATOM 744 N N . ALA A 1 92 ? 11.140 -10.594 -6.559 1.00 83.12 92 ALA A N 1
ATOM 745 C CA . ALA A 1 92 ? 11.902 -10.169 -5.386 1.00 83.12 92 ALA A CA 1
ATOM 746 C C . ALA A 1 92 ? 11.302 -10.699 -4.068 1.00 83.12 92 ALA A C 1
ATOM 748 O O . ALA A 1 92 ? 12.030 -11.023 -3.127 1.00 83.12 92 ALA A O 1
ATOM 749 N N . ALA A 1 93 ? 9.973 -10.811 -3.994 1.00 85.81 93 ALA A N 1
ATOM 750 C CA . ALA A 1 93 ? 9.234 -11.054 -2.757 1.00 85.81 93 ALA A CA 1
ATOM 751 C C . ALA A 1 93 ? 8.724 -12.492 -2.576 1.00 85.81 93 ALA A C 1
ATOM 753 O O . ALA A 1 93 ? 8.214 -12.806 -1.501 1.00 85.81 93 ALA A O 1
ATOM 754 N N . TRP A 1 94 ? 8.835 -13.382 -3.571 1.00 87.06 94 TRP A N 1
ATOM 755 C CA . TRP A 1 94 ? 8.201 -14.713 -3.520 1.00 87.06 94 TRP A CA 1
ATOM 756 C C . TRP A 1 94 ? 8.519 -15.509 -2.245 1.00 87.06 94 TRP A C 1
ATOM 758 O O . TRP A 1 94 ? 7.626 -16.130 -1.671 1.00 87.06 94 TRP A O 1
ATOM 768 N N . LYS A 1 95 ? 9.761 -15.440 -1.743 1.00 89.75 95 LYS A N 1
ATOM 769 C CA . LYS A 1 95 ? 10.163 -16.105 -0.490 1.00 89.75 95 LYS A CA 1
ATOM 770 C C . LYS A 1 95 ? 9.358 -15.592 0.704 1.00 89.75 95 LYS A C 1
ATOM 772 O O . LYS A 1 95 ? 8.909 -16.390 1.522 1.00 89.75 95 LYS A O 1
ATOM 777 N N . TRP A 1 96 ? 9.143 -14.279 0.779 1.00 90.06 96 TRP A N 1
ATOM 778 C CA . TRP A 1 96 ? 8.339 -13.643 1.822 1.00 90.06 96 TRP A CA 1
ATOM 779 C C . TRP A 1 96 ? 6.876 -14.079 1.737 1.00 90.06 96 TRP A C 1
ATOM 781 O O . TRP A 1 96 ? 6.278 -14.440 2.749 1.00 90.06 96 TRP A O 1
ATOM 791 N N . TYR A 1 97 ? 6.314 -14.134 0.527 1.00 86.56 97 TYR A N 1
ATOM 792 C CA . TYR A 1 97 ? 4.941 -14.600 0.329 1.00 86.56 97 TYR A CA 1
ATOM 793 C C . TYR A 1 97 ? 4.741 -16.073 0.704 1.00 86.56 97 TYR A C 1
ATOM 795 O O . TYR A 1 97 ? 3.688 -16.412 1.239 1.00 86.56 97 TYR A O 1
ATOM 803 N N . LEU A 1 98 ? 5.735 -16.939 0.480 1.00 88.25 98 LEU A N 1
ATOM 804 C CA . LEU A 1 98 ? 5.668 -18.350 0.878 1.00 88.25 98 LEU A CA 1
ATOM 805 C C . LEU A 1 98 ? 5.862 -18.560 2.385 1.00 88.25 98 LEU A C 1
ATOM 807 O O . LEU A 1 98 ? 5.180 -19.389 2.986 1.00 88.25 98 LEU A O 1
ATOM 811 N N . LEU A 1 99 ? 6.776 -17.810 3.005 1.00 89.50 99 LEU A N 1
ATOM 812 C CA . LEU A 1 99 ? 7.063 -17.913 4.439 1.00 89.50 99 LEU A CA 1
ATOM 813 C C . LEU A 1 99 ? 5.921 -17.363 5.299 1.00 89.50 99 LEU A C 1
ATOM 815 O O . LEU A 1 99 ? 5.611 -17.937 6.343 1.00 89.50 99 LEU A O 1
ATOM 819 N N . HIS A 1 100 ? 5.280 -16.280 4.858 1.00 88.88 100 HIS A N 1
ATOM 820 C CA . HIS A 1 100 ? 4.218 -15.608 5.600 1.00 88.88 100 HIS A CA 1
ATOM 821 C C . HIS A 1 100 ? 3.092 -16.544 6.089 1.00 88.88 100 HIS A C 1
ATOM 823 O O . HIS A 1 100 ? 2.861 -16.567 7.295 1.00 88.88 100 HIS A O 1
ATOM 829 N N . PRO A 1 101 ? 2.400 -17.346 5.249 1.00 87.00 101 PRO A N 1
ATOM 830 C CA . PRO A 1 101 ? 1.313 -18.213 5.713 1.00 87.00 101 PRO A CA 1
ATOM 831 C C . PRO A 1 101 ? 1.785 -19.328 6.653 1.00 87.00 101 PRO A C 1
ATOM 833 O O . PRO A 1 101 ? 1.040 -19.708 7.556 1.00 87.00 101 PRO A O 1
ATOM 836 N N . VAL A 1 102 ? 3.004 -19.847 6.468 1.00 90.12 102 VAL A N 1
ATOM 837 C CA . VAL A 1 102 ? 3.574 -20.890 7.337 1.00 90.12 102 VAL A CA 1
ATOM 838 C C . VAL A 1 102 ? 3.826 -20.324 8.730 1.00 90.12 102 VAL A C 1
ATOM 840 O O . VAL A 1 102 ? 3.342 -20.871 9.721 1.00 90.12 102 VAL A O 1
ATOM 843 N N . LEU A 1 103 ? 4.528 -19.193 8.802 1.00 90.12 103 LEU A N 1
ATOM 844 C CA . LEU A 1 103 ? 4.847 -18.534 10.065 1.00 90.12 103 LEU A CA 1
ATOM 845 C C . LEU A 1 103 ? 3.594 -17.978 10.745 1.00 90.12 103 LEU A C 1
ATOM 847 O O . LEU A 1 103 ? 3.440 -18.150 11.948 1.00 90.12 103 LEU A O 1
ATOM 851 N N . ALA A 1 104 ? 2.654 -17.413 9.984 1.00 86.12 104 ALA A N 1
ATOM 852 C CA . ALA A 1 104 ? 1.381 -16.931 10.510 1.00 86.12 104 ALA A CA 1
ATOM 853 C C . ALA A 1 104 ? 0.573 -18.047 11.183 1.00 86.12 104 ALA A C 1
ATOM 855 O O . ALA A 1 104 ? 0.044 -17.850 12.276 1.00 86.12 104 ALA A O 1
ATOM 856 N N . ARG A 1 105 ? 0.496 -19.230 10.555 1.00 88.06 105 ARG A N 1
ATOM 857 C CA . ARG A 1 105 ? -0.181 -20.399 11.140 1.00 88.06 105 ARG A CA 1
ATOM 858 C C . ARG A 1 105 ? 0.546 -20.925 12.368 1.00 88.06 105 ARG A C 1
ATOM 860 O O . ARG A 1 105 ? -0.107 -21.255 13.351 1.00 88.06 105 ARG A O 1
ATOM 867 N N . LEU A 1 106 ? 1.876 -20.961 12.335 1.00 91.19 106 LEU A N 1
ATOM 868 C CA . LEU A 1 106 ? 2.672 -21.349 13.495 1.00 91.19 106 LEU A CA 1
ATOM 869 C C . LEU A 1 106 ? 2.426 -20.398 14.675 1.00 91.19 106 LEU A C 1
ATOM 871 O O . LEU A 1 106 ? 2.157 -20.857 15.781 1.00 91.19 106 LEU A O 1
ATOM 875 N N . THR A 1 107 ? 2.443 -19.083 14.440 1.00 89.31 107 THR A N 1
ATOM 876 C CA . THR A 1 107 ? 2.116 -18.087 15.469 1.00 89.31 107 THR A CA 1
ATOM 877 C C . THR A 1 107 ? 0.684 -18.250 15.963 1.00 89.31 107 THR A C 1
ATOM 879 O O . THR A 1 107 ? 0.466 -18.215 17.167 1.00 89.31 107 THR A O 1
ATOM 882 N N . ALA A 1 108 ? -0.281 -18.486 15.071 1.00 88.50 108 ALA A N 1
ATOM 883 C CA . ALA A 1 108 ? -1.668 -18.713 15.464 1.00 88.50 108 ALA A CA 1
ATOM 884 C C . ALA A 1 108 ? -1.842 -19.965 16.335 1.00 88.50 108 ALA A C 1
ATOM 886 O O . ALA A 1 108 ? -2.675 -19.950 17.229 1.00 88.50 108 ALA A O 1
ATOM 887 N N . HIS A 1 109 ? -1.054 -21.022 16.119 1.00 88.25 109 HIS A N 1
ATOM 888 C CA . HIS A 1 109 ? -1.098 -22.225 16.955 1.00 88.25 109 HIS A CA 1
ATOM 889 C C . HIS A 1 109 ? -0.369 -22.075 18.291 1.00 88.25 109 HIS A C 1
ATOM 891 O O . HIS A 1 109 ? -0.859 -22.567 19.300 1.00 88.25 109 HIS A O 1
ATOM 897 N N . VAL A 1 110 ? 0.795 -21.423 18.311 1.00 91.81 110 VAL A N 1
ATOM 898 C CA . VAL A 1 110 ? 1.624 -21.328 19.526 1.00 91.81 110 VAL A CA 1
ATOM 899 C C . VAL A 1 110 ? 1.176 -20.178 20.431 1.00 91.81 110 VAL A C 1
ATOM 901 O O . VAL A 1 110 ? 1.161 -20.317 21.650 1.00 91.81 110 VAL A O 1
ATOM 904 N N . ALA A 1 111 ? 0.833 -19.030 19.846 1.00 89.81 111 ALA A N 1
ATOM 905 C CA . ALA A 1 111 ? 0.480 -17.813 20.569 1.00 89.81 111 ALA A CA 1
ATOM 906 C C . ALA A 1 111 ? -0.530 -16.963 19.765 1.00 89.81 111 ALA A C 1
ATOM 908 O O . ALA A 1 111 ? -0.151 -15.945 19.170 1.00 89.81 111 ALA A O 1
ATOM 909 N N . PRO A 1 112 ? -1.830 -17.330 19.767 1.00 84.94 112 PRO A N 1
ATOM 910 C CA . PRO A 1 112 ? -2.870 -16.637 18.999 1.00 84.94 112 PRO A CA 1
ATOM 911 C C . PRO A 1 112 ? -2.928 -15.121 19.254 1.00 84.94 112 PRO A C 1
ATOM 913 O O . PRO A 1 112 ? -3.158 -14.330 18.340 1.00 84.94 112 PRO A O 1
ATOM 916 N N . SER A 1 113 ? -2.659 -14.689 20.491 1.00 83.00 113 SER A N 1
ATOM 917 C CA . SER A 1 113 ? -2.656 -13.275 20.888 1.00 83.00 113 SER A CA 1
ATOM 918 C C . SER A 1 113 ? -1.582 -12.433 20.186 1.00 83.00 113 SER A C 1
ATOM 920 O O . SER A 1 113 ? -1.756 -11.220 20.048 1.00 83.00 113 SER A O 1
ATOM 922 N N . LEU A 1 114 ? -0.497 -13.054 19.707 1.00 87.00 114 LEU A N 1
ATOM 923 C CA . LEU A 1 114 ? 0.619 -12.380 19.038 1.00 87.00 114 LEU A CA 1
ATOM 924 C C . LEU A 1 114 ? 0.458 -12.292 17.519 1.00 87.00 114 LEU A C 1
ATOM 926 O O . LEU A 1 114 ? 1.252 -11.615 16.871 1.00 87.00 114 LEU A O 1
ATOM 930 N N . VAL A 1 115 ? -0.570 -12.905 16.931 1.00 84.88 115 VAL A N 1
ATOM 931 C CA . VAL A 1 115 ? -0.791 -12.894 15.474 1.00 84.88 115 VAL A CA 1
ATOM 932 C C . VAL A 1 115 ? -0.829 -11.470 14.878 1.00 84.88 115 VAL A C 1
ATOM 934 O O . VAL A 1 115 ? -0.156 -11.236 13.871 1.00 84.88 115 VAL A O 1
ATOM 937 N N . PRO A 1 116 ? -1.509 -10.468 15.480 1.00 82.94 116 PRO A N 1
ATOM 938 C CA . PRO A 1 116 ? -1.477 -9.093 14.966 1.00 82.94 116 PRO A CA 1
ATOM 939 C C . PRO A 1 116 ? -0.085 -8.444 15.036 1.00 82.94 116 PRO A C 1
ATOM 941 O O . PRO A 1 116 ? 0.286 -7.658 14.161 1.00 82.94 116 PRO A O 1
ATOM 944 N N . VAL A 1 117 ? 0.695 -8.786 16.068 1.00 88.25 117 VAL A N 1
ATOM 945 C CA . VAL A 1 117 ? 2.078 -8.316 16.233 1.00 88.25 117 VAL A CA 1
ATOM 946 C C . VAL A 1 117 ? 2.962 -8.949 15.165 1.00 88.25 117 VAL A C 1
ATOM 948 O O . VAL A 1 117 ? 3.692 -8.233 14.486 1.00 88.25 117 VAL A O 1
ATOM 951 N N . PHE A 1 118 ? 2.831 -10.261 14.947 1.00 89.50 118 PHE A N 1
ATOM 952 C CA . PHE A 1 118 ? 3.532 -10.981 13.887 1.00 89.50 118 PHE A CA 1
ATOM 953 C C . PHE A 1 118 ? 3.278 -10.341 12.523 1.00 89.50 118 PHE A C 1
ATOM 955 O O . PHE A 1 118 ? 4.238 -10.000 11.838 1.00 89.50 118 PHE A O 1
ATOM 962 N N . TYR A 1 119 ? 2.019 -10.096 12.147 1.00 86.00 119 TYR A N 1
ATOM 963 C CA . TYR A 1 119 ? 1.720 -9.473 10.855 1.00 86.00 119 TYR A CA 1
ATOM 964 C C . TYR A 1 119 ? 2.325 -8.080 10.718 1.00 86.00 119 TYR A C 1
ATOM 966 O O . TYR A 1 119 ? 2.873 -7.756 9.665 1.00 86.00 119 TYR A O 1
ATOM 974 N N . SER A 1 120 ? 2.279 -7.277 11.781 1.00 88.06 120 SER A N 1
ATOM 975 C CA . SER A 1 120 ? 2.870 -5.936 11.786 1.00 88.06 120 SER A CA 1
ATOM 976 C C . SER A 1 120 ? 4.392 -5.981 11.619 1.00 88.06 120 SER A C 1
ATOM 978 O O . SER A 1 120 ? 4.946 -5.286 10.765 1.00 88.06 120 SER A O 1
ATOM 980 N N . VAL A 1 121 ? 5.073 -6.822 12.404 1.00 90.75 121 VAL A N 1
ATOM 981 C CA . VAL A 1 121 ? 6.538 -6.955 12.395 1.00 90.75 121 VAL A CA 1
ATOM 982 C C . VAL A 1 121 ? 7.01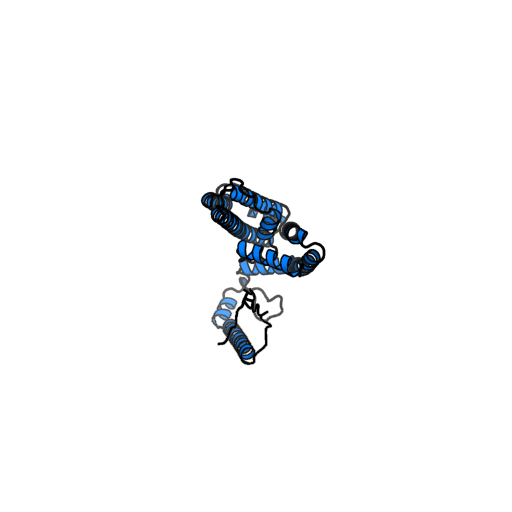5 -7.575 11.088 1.00 90.75 121 VAL A C 1
ATOM 984 O O . VAL A 1 121 ? 7.885 -7.014 10.429 1.00 90.75 121 VAL A O 1
ATOM 987 N N . TYR A 1 122 ? 6.415 -8.688 10.668 1.00 91.12 122 TYR A N 1
ATOM 988 C CA . TYR A 1 122 ? 6.787 -9.385 9.440 1.00 91.12 122 TYR A CA 1
ATOM 989 C C . TYR A 1 122 ? 6.622 -8.487 8.212 1.00 91.12 122 TYR A C 1
ATOM 991 O O . TYR A 1 122 ? 7.516 -8.411 7.371 1.00 91.12 122 TYR A O 1
ATOM 999 N N . SER A 1 123 ? 5.509 -7.753 8.133 1.00 89.69 123 SER A N 1
ATOM 1000 C CA . SER A 1 123 ? 5.267 -6.839 7.016 1.00 89.69 123 SER A CA 1
ATOM 1001 C C . SER A 1 123 ? 6.207 -5.631 7.043 1.00 89.69 123 SER A C 1
ATOM 1003 O O . SER A 1 123 ? 6.671 -5.195 5.993 1.00 89.69 123 SER A O 1
ATOM 1005 N N . SER A 1 124 ? 6.558 -5.121 8.227 1.00 90.62 124 SER A N 1
ATOM 1006 C CA . SER A 1 124 ? 7.544 -4.037 8.361 1.00 90.62 124 SER A CA 1
ATOM 1007 C C . SER A 1 124 ? 8.946 -4.484 7.936 1.00 90.62 124 SER A C 1
ATOM 1009 O O . SER A 1 124 ? 9.638 -3.751 7.227 1.00 90.62 124 SER A O 1
ATOM 1011 N N . LEU A 1 125 ? 9.353 -5.702 8.314 1.00 92.56 125 LEU A N 1
ATOM 1012 C CA . LEU A 1 125 ? 10.613 -6.301 7.867 1.00 92.56 125 LEU A CA 1
ATOM 1013 C C . LEU A 1 125 ? 10.617 -6.474 6.350 1.00 92.56 125 LEU A C 1
ATOM 1015 O O . LEU A 1 125 ? 11.570 -6.058 5.697 1.00 92.56 125 LEU A O 1
ATOM 1019 N N . PHE A 1 126 ? 9.536 -7.001 5.778 1.00 90.81 126 PHE A N 1
ATOM 1020 C CA . PHE A 1 126 ? 9.404 -7.107 4.331 1.00 90.81 126 PHE A CA 1
ATOM 1021 C C . PHE A 1 126 ? 9.603 -5.763 3.626 1.00 90.81 126 PHE A C 1
ATOM 1023 O O . PHE A 1 126 ? 10.396 -5.683 2.691 1.00 90.81 126 PHE A O 1
ATOM 1030 N N . VAL A 1 127 ? 8.916 -4.707 4.075 1.00 90.88 127 VAL A N 1
ATOM 1031 C CA . VAL A 1 127 ? 9.048 -3.363 3.488 1.00 90.88 127 VAL A CA 1
ATOM 1032 C C . VAL A 1 127 ? 10.483 -2.869 3.606 1.00 90.88 127 VAL A C 1
ATOM 1034 O O . VAL A 1 127 ? 11.046 -2.385 2.630 1.00 90.88 127 VAL A O 1
ATOM 1037 N N . THR A 1 128 ? 11.096 -3.057 4.773 1.00 92.12 128 THR A N 1
ATOM 1038 C CA . THR A 1 128 ? 12.478 -2.644 5.038 1.00 92.12 128 THR A CA 1
ATOM 1039 C C . THR A 1 128 ? 13.463 -3.324 4.087 1.00 92.12 128 THR A C 1
ATOM 1041 O O . THR A 1 128 ? 14.306 -2.652 3.498 1.00 92.12 128 THR A O 1
ATOM 1044 N N . PHE A 1 129 ? 13.344 -4.640 3.899 1.00 90.31 129 PHE A N 1
ATOM 1045 C CA . PHE A 1 129 ? 14.267 -5.412 3.062 1.00 90.31 129 PHE A CA 1
ATOM 1046 C C . PHE A 1 129 ? 13.964 -5.328 1.560 1.00 90.31 129 PHE A C 1
ATOM 1048 O O . PHE A 1 129 ? 14.874 -5.517 0.758 1.00 90.31 129 PHE A O 1
ATOM 1055 N N . THR A 1 130 ? 12.718 -5.048 1.171 1.00 87.44 130 THR A N 1
ATOM 1056 C CA . THR A 1 130 ? 12.305 -5.002 -0.246 1.00 87.44 130 THR A CA 1
ATOM 1057 C C . THR A 1 130 ? 12.361 -3.588 -0.816 1.00 87.44 130 THR A C 1
ATOM 1059 O O . THR A 1 130 ? 12.740 -3.402 -1.970 1.00 87.44 130 THR A O 1
ATOM 1062 N N . PHE A 1 131 ? 11.986 -2.584 -0.020 1.00 88.12 131 PHE A N 1
ATOM 1063 C CA . PHE A 1 131 ? 11.858 -1.192 -0.462 1.00 88.12 131 PHE A CA 1
ATOM 1064 C C . PHE A 1 131 ? 12.822 -0.221 0.231 1.00 88.12 131 PHE A C 1
ATOM 1066 O O . PHE A 1 131 ? 12.978 0.904 -0.241 1.00 88.12 131 PHE A O 1
ATOM 1073 N N . GLY A 1 132 ? 13.476 -0.643 1.315 1.00 90.38 132 GLY A N 1
ATOM 1074 C CA . GLY A 1 132 ? 14.362 0.191 2.126 1.00 90.38 132 GLY A CA 1
ATOM 1075 C C . GLY A 1 132 ? 13.720 0.629 3.445 1.00 90.38 132 GLY A C 1
ATOM 1076 O O . GLY A 1 132 ? 12.498 0.751 3.573 1.00 90.38 132 GLY A O 1
ATOM 1077 N N . TRP A 1 133 ? 14.557 0.880 4.452 1.00 93.25 133 TRP A N 1
ATOM 1078 C CA . TRP A 1 133 ? 14.112 1.285 5.790 1.00 93.25 133 TRP A CA 1
ATOM 1079 C C . TRP A 1 133 ? 13.437 2.665 5.787 1.00 93.25 133 TRP A C 1
ATOM 1081 O O . TRP A 1 133 ? 12.517 2.891 6.573 1.00 93.25 133 TRP A O 1
ATOM 1091 N N . GLU A 1 134 ? 13.821 3.566 4.876 1.00 92.62 134 GLU A N 1
ATOM 1092 C CA . GLU A 1 134 ? 13.191 4.884 4.740 1.00 92.62 134 GLU A CA 1
ATOM 1093 C C . GLU A 1 134 ? 11.711 4.758 4.344 1.00 92.62 134 GLU A C 1
ATOM 1095 O O . GLU A 1 134 ? 10.854 5.470 4.870 1.00 92.62 134 GLU A O 1
ATOM 1100 N N . VAL A 1 135 ? 11.393 3.807 3.458 1.00 92.00 135 VAL A N 1
ATOM 1101 C CA . VAL A 1 135 ? 10.012 3.519 3.039 1.00 92.00 135 VAL A CA 1
ATOM 1102 C C . VAL A 1 135 ? 9.217 2.909 4.192 1.00 92.00 135 VAL A C 1
ATOM 1104 O O . VAL A 1 135 ? 8.057 3.268 4.397 1.00 92.00 135 VAL A O 1
ATOM 1107 N N . ALA A 1 136 ? 9.840 2.036 4.989 1.00 93.06 136 ALA A N 1
ATOM 1108 C CA . ALA A 1 136 ? 9.205 1.479 6.182 1.00 93.06 136 ALA A CA 1
ATOM 1109 C C . ALA A 1 136 ? 8.830 2.580 7.183 1.00 93.06 136 ALA A C 1
ATOM 1111 O O . ALA A 1 136 ? 7.690 2.619 7.648 1.00 93.06 136 ALA A O 1
ATOM 1112 N N . LEU A 1 137 ? 9.741 3.521 7.454 1.00 94.12 137 LEU A N 1
ATOM 1113 C CA . LEU A 1 137 ? 9.454 4.668 8.319 1.00 94.12 137 LEU A CA 1
ATOM 1114 C C . LEU A 1 137 ? 8.331 5.546 7.771 1.00 94.12 137 LEU A C 1
ATOM 1116 O O . LEU A 1 137 ? 7.459 5.960 8.534 1.00 94.12 137 LEU A O 1
ATOM 1120 N N . LEU A 1 138 ? 8.309 5.793 6.460 1.00 93.06 138 LEU A N 1
ATOM 1121 C CA . LEU A 1 13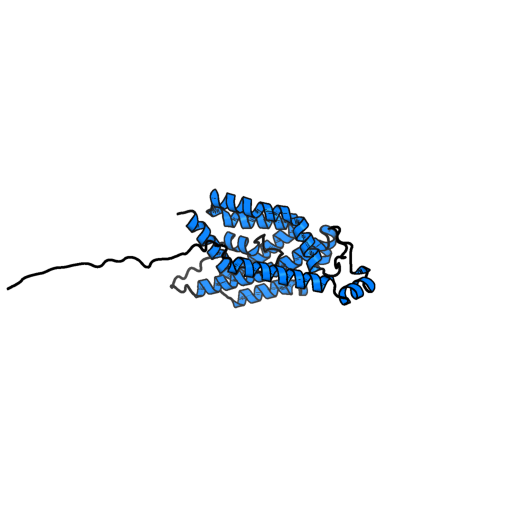8 ? 7.230 6.546 5.826 1.00 93.06 138 LEU A CA 1
ATOM 1122 C C . LEU A 1 138 ? 5.872 5.860 6.031 1.00 93.06 138 LEU A C 1
ATOM 1124 O O . LEU A 1 138 ? 4.892 6.523 6.364 1.00 93.06 138 LEU A O 1
ATOM 1128 N N . PHE A 1 139 ? 5.802 4.538 5.877 1.00 93.69 139 PHE A N 1
ATOM 1129 C CA . PHE A 1 139 ? 4.553 3.7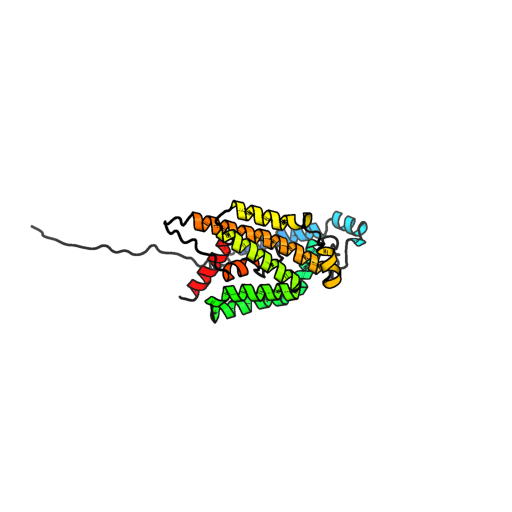95 6.060 1.00 93.69 139 PHE A CA 1
ATOM 1130 C C . PHE A 1 139 ? 4.104 3.764 7.525 1.00 93.69 139 PHE A C 1
ATOM 1132 O O . PHE A 1 139 ? 2.912 3.905 7.803 1.00 93.69 139 PHE A O 1
ATOM 1139 N N . LEU A 1 140 ? 5.046 3.654 8.466 1.00 93.94 140 LEU A N 1
ATOM 1140 C CA . LEU A 1 140 ? 4.764 3.794 9.897 1.00 93.94 140 LEU A CA 1
ATOM 1141 C C . LEU A 1 140 ? 4.258 5.202 10.238 1.00 93.94 140 LEU A C 1
ATOM 1143 O O . LEU A 1 140 ? 3.320 5.339 11.022 1.00 93.94 140 LEU A O 1
ATOM 1147 N N . ALA A 1 141 ? 4.815 6.242 9.615 1.00 94.19 141 ALA A N 1
ATOM 1148 C CA . ALA A 1 141 ? 4.351 7.616 9.787 1.00 94.19 141 ALA A CA 1
ATOM 1149 C C . ALA A 1 141 ? 2.935 7.823 9.223 1.00 94.19 141 ALA A C 1
ATOM 1151 O O . ALA A 1 141 ? 2.102 8.444 9.885 1.00 94.19 141 ALA A O 1
ATOM 1152 N N . GLN A 1 142 ? 2.623 7.254 8.049 1.00 94.19 142 GLN A N 1
ATOM 1153 C CA . GLN A 1 142 ? 1.254 7.261 7.518 1.00 94.19 142 GLN A CA 1
ATOM 1154 C C . GLN A 1 142 ? 0.285 6.579 8.494 1.00 94.19 142 GLN A C 1
ATOM 1156 O O . GLN A 1 142 ? -0.778 7.127 8.786 1.00 94.19 142 GLN A O 1
ATOM 1161 N N . HIS A 1 143 ? 0.651 5.406 9.029 1.00 94.19 143 HIS A N 1
ATOM 1162 C CA . HIS A 1 143 ? -0.166 4.706 10.024 1.00 94.19 143 HIS A CA 1
ATOM 1163 C C . HIS A 1 143 ? -0.384 5.552 11.275 1.00 94.19 143 HIS A C 1
ATOM 1165 O O . HIS A 1 143 ? -1.528 5.709 11.694 1.00 94.19 143 HIS A O 1
ATOM 1171 N N . ALA A 1 144 ? 0.672 6.155 11.822 1.00 94.00 144 ALA A N 1
ATOM 1172 C CA . ALA A 1 144 ? 0.577 7.021 12.991 1.00 94.00 144 ALA A CA 1
ATOM 1173 C C . ALA A 1 144 ? -0.368 8.211 12.750 1.00 94.00 144 ALA A C 1
ATOM 1175 O O . ALA A 1 144 ? -1.216 8.496 13.597 1.00 94.00 144 ALA A O 1
ATOM 1176 N N . ALA A 1 145 ? -0.284 8.858 11.582 1.00 94.44 145 ALA A N 1
ATOM 1177 C CA . ALA A 1 145 ? -1.172 9.960 11.215 1.00 94.44 145 ALA A CA 1
ATOM 1178 C C . ALA A 1 145 ? -2.644 9.521 11.202 1.00 94.44 145 ALA A C 1
ATOM 1180 O O . ALA A 1 145 ? -3.490 10.161 11.829 1.00 94.44 145 ALA A O 1
ATOM 1181 N N . PHE A 1 146 ? -2.958 8.397 10.555 1.00 93.06 146 PHE A N 1
ATOM 1182 C CA . PHE A 1 146 ? -4.317 7.855 10.530 1.00 93.06 146 PHE A CA 1
ATOM 1183 C C . PHE A 1 146 ? -4.786 7.371 11.909 1.00 93.06 146 PHE A C 1
ATOM 1185 O O . PHE A 1 146 ? -5.922 7.627 12.300 1.00 93.06 146 PHE A O 1
ATOM 1192 N N . TYR A 1 147 ? -3.917 6.732 12.687 1.00 92.12 147 TYR A N 1
ATOM 1193 C CA . TYR A 1 147 ? -4.220 6.264 14.038 1.00 92.12 147 TYR A CA 1
ATOM 1194 C C . TYR A 1 147 ? -4.591 7.418 14.979 1.00 92.12 147 TYR A C 1
ATOM 1196 O O . TYR A 1 147 ? -5.597 7.347 15.684 1.00 92.12 147 TYR A O 1
ATOM 1204 N N . VAL A 1 148 ? -3.824 8.509 14.938 1.00 91.88 148 VAL A N 1
ATOM 1205 C CA . VAL A 1 148 ? -4.130 9.744 15.672 1.00 91.88 148 VAL A CA 1
ATOM 1206 C C . VAL A 1 148 ? -5.410 10.386 15.137 1.00 91.88 148 VAL A C 1
ATOM 1208 O O . VAL A 1 148 ? -6.260 10.806 15.910 1.00 91.88 148 VAL A O 1
ATOM 1211 N N . THR A 1 149 ? -5.611 10.396 13.820 1.00 92.06 149 THR A N 1
ATOM 1212 C CA . THR A 1 149 ? -6.825 10.958 13.211 1.00 92.06 149 THR A CA 1
ATOM 1213 C C . THR A 1 149 ? -8.097 10.231 13.659 1.00 92.06 149 THR A C 1
ATOM 1215 O O . THR A 1 149 ? -9.115 10.870 13.930 1.00 92.06 149 THR A O 1
ATOM 1218 N N . ALA A 1 150 ? -8.033 8.905 13.805 1.00 89.12 150 ALA A N 1
ATOM 1219 C CA . ALA A 1 150 ? -9.149 8.092 14.280 1.00 89.12 150 ALA A CA 1
ATOM 1220 C C . ALA A 1 150 ? -9.614 8.473 15.697 1.00 89.12 150 ALA A C 1
ATOM 1222 O O . ALA A 1 150 ? -10.813 8.412 15.977 1.00 89.12 150 ALA A O 1
ATOM 1223 N N . SER A 1 151 ? -8.706 8.892 16.588 1.00 86.19 151 SER A N 1
ATOM 1224 C CA . SER A 1 151 ? -9.057 9.218 17.981 1.00 86.19 151 SER A CA 1
ATOM 1225 C C . SER A 1 151 ? -9.882 10.509 18.107 1.00 86.19 151 SER A C 1
ATOM 1227 O O . SER A 1 151 ? -10.683 10.658 19.036 1.00 86.19 151 SER A O 1
ATOM 1229 N N . PHE A 1 152 ? -9.790 11.411 17.124 1.00 87.44 152 PHE A N 1
ATOM 1230 C CA . PHE A 1 152 ? -10.601 12.631 17.073 1.00 87.44 152 PHE A CA 1
ATOM 1231 C C . PHE A 1 152 ? -12.074 12.382 16.725 1.00 87.44 152 PHE A C 1
ATOM 1233 O O . PHE A 1 152 ? -12.900 13.276 16.929 1.00 87.44 152 PHE A O 1
ATOM 1240 N N . GLY A 1 153 ? -12.451 11.189 16.252 1.00 84.12 153 GLY A N 1
ATOM 1241 C CA . GLY A 1 153 ? -13.860 10.836 16.037 1.00 84.12 153 GLY A CA 1
ATOM 1242 C C . GLY A 1 153 ? -14.555 11.619 14.914 1.00 84.12 153 GLY A C 1
ATOM 1243 O O . GLY A 1 153 ? -15.785 11.689 14.891 1.00 84.12 153 GLY A O 1
ATOM 1244 N N . SER A 1 154 ? -13.791 12.229 14.002 1.00 88.38 154 SER A N 1
ATOM 1245 C CA . SER A 1 154 ? -14.304 13.031 12.886 1.00 88.38 154 SER A CA 1
ATOM 1246 C C . SER A 1 154 ? -13.982 12.367 11.551 1.00 88.38 154 SER A C 1
ATOM 1248 O O . SER A 1 154 ? -12.820 12.266 11.156 1.00 88.38 154 SER A O 1
ATOM 1250 N N . THR A 1 155 ? -15.016 11.944 10.823 1.00 91.06 155 THR A N 1
ATOM 1251 C CA . THR A 1 155 ? -14.868 11.390 9.468 1.00 91.06 155 THR A CA 1
ATOM 1252 C C . THR A 1 155 ? -14.325 12.433 8.495 1.00 91.06 155 THR A C 1
ATOM 1254 O O . THR A 1 155 ? -13.491 12.104 7.657 1.00 91.06 155 THR A O 1
ATOM 1257 N N . ALA A 1 156 ? -14.729 13.699 8.638 1.00 92.25 156 ALA A N 1
ATOM 1258 C CA . ALA A 1 156 ? -14.208 14.802 7.833 1.00 92.25 156 ALA A CA 1
ATOM 1259 C C . ALA A 1 156 ? -12.688 14.949 7.999 1.00 92.25 156 ALA A C 1
ATOM 1261 O O . ALA A 1 156 ? -11.971 15.068 7.008 1.00 92.25 156 ALA A O 1
ATOM 1262 N N . LEU A 1 157 ? -12.184 14.852 9.236 1.00 91.81 157 LEU A N 1
ATOM 1263 C CA . LEU A 1 157 ? -10.746 14.914 9.506 1.00 91.81 157 LEU A CA 1
ATOM 1264 C C . LEU A 1 157 ? -9.987 13.758 8.833 1.00 91.81 157 LEU A C 1
ATOM 1266 O O . LEU A 1 157 ? -8.900 13.974 8.304 1.00 91.81 157 LEU A O 1
ATOM 1270 N N . CYS A 1 158 ? -10.580 12.560 8.778 1.00 91.88 158 CYS A N 1
ATOM 1271 C CA . CYS A 1 158 ? -9.999 11.404 8.085 1.00 91.88 158 CYS A CA 1
ATOM 1272 C C . CYS A 1 158 ? -9.777 11.689 6.591 1.00 91.88 158 CYS A C 1
ATOM 1274 O O . CYS A 1 158 ? -8.697 11.418 6.063 1.00 91.88 158 CYS A O 1
ATOM 1276 N N . TYR A 1 159 ? -10.769 12.289 5.923 1.00 94.19 159 TYR A N 1
ATOM 1277 C CA . TYR A 1 159 ? -10.651 12.688 4.518 1.00 94.19 159 TYR A CA 1
ATOM 1278 C C . TYR A 1 159 ? -9.637 13.813 4.314 1.00 94.19 159 TYR A C 1
ATOM 1280 O O . TYR A 1 159 ? -8.846 13.746 3.373 1.00 94.19 159 TYR A O 1
ATOM 1288 N N . VAL A 1 160 ? -9.620 14.818 5.196 1.00 94.50 160 VAL A N 1
ATOM 1289 C CA . VAL A 1 160 ? -8.644 15.917 5.131 1.00 94.50 160 VAL A CA 1
ATOM 1290 C C . VAL A 1 160 ? -7.223 15.371 5.235 1.00 94.50 160 VAL A C 1
ATOM 1292 O O . VAL A 1 160 ? -6.396 15.676 4.381 1.00 94.50 160 VAL A O 1
ATOM 1295 N N . VAL A 1 161 ? -6.941 14.509 6.213 1.00 93.88 161 VAL A N 1
ATOM 1296 C CA . VAL A 1 161 ? -5.606 13.919 6.396 1.00 93.88 161 VAL A CA 1
ATOM 1297 C C . VAL A 1 161 ? -5.207 13.052 5.203 1.00 93.88 161 VAL A C 1
ATOM 1299 O O . VAL A 1 161 ? -4.096 13.200 4.697 1.00 93.88 161 VAL A O 1
ATOM 1302 N N . ALA A 1 162 ? -6.110 12.213 4.686 1.00 93.31 162 ALA A N 1
ATOM 1303 C CA . ALA A 1 162 ? -5.841 11.433 3.476 1.00 93.31 162 ALA A CA 1
ATOM 1304 C C . ALA A 1 162 ? -5.523 12.329 2.267 1.00 93.31 162 ALA A C 1
ATOM 1306 O O . ALA A 1 162 ? -4.583 12.053 1.523 1.00 93.31 162 ALA A O 1
ATOM 1307 N N . THR A 1 163 ? -6.270 13.424 2.109 1.00 92.69 163 THR A N 1
ATOM 1308 C CA . THR A 1 163 ? -6.073 14.414 1.043 1.00 92.69 163 THR A CA 1
ATOM 1309 C C . THR A 1 163 ? -4.717 15.098 1.186 1.00 92.69 163 THR A C 1
ATOM 1311 O O . THR A 1 163 ? -3.946 15.131 0.232 1.00 92.69 163 THR A O 1
ATOM 1314 N N . VAL A 1 164 ? -4.367 15.571 2.384 1.00 93.31 164 VAL A N 1
ATOM 1315 C CA . VAL A 1 164 ? -3.068 16.207 2.655 1.00 93.31 164 VAL A CA 1
ATOM 1316 C C . VAL A 1 164 ? -1.912 15.256 2.345 1.00 93.31 164 VAL A C 1
ATOM 1318 O O . VAL A 1 164 ? -0.991 15.644 1.633 1.00 93.31 164 VAL A O 1
ATOM 1321 N N . ILE A 1 165 ? -1.973 14.002 2.807 1.00 92.62 165 ILE A N 1
ATOM 1322 C CA . ILE A 1 165 ? -0.927 13.001 2.534 1.00 92.62 165 ILE A CA 1
ATOM 1323 C C . ILE A 1 165 ? -0.836 12.697 1.031 1.00 92.62 165 ILE A C 1
ATOM 1325 O O . ILE A 1 165 ? 0.263 12.524 0.507 1.00 92.62 165 ILE A O 1
ATOM 1329 N N . HIS A 1 166 ? -1.964 12.651 0.317 1.00 91.06 166 HIS A N 1
ATOM 1330 C CA . HIS A 1 166 ? -1.978 12.414 -1.127 1.00 91.06 166 HIS A CA 1
ATOM 1331 C C . HIS A 1 166 ? -1.366 13.582 -1.915 1.00 91.06 166 HIS A C 1
ATOM 1333 O O . HIS A 1 166 ? -0.525 13.372 -2.790 1.00 91.06 166 HIS A O 1
ATOM 1339 N N . PHE A 1 167 ? -1.734 14.817 -1.568 1.00 90.06 167 PHE A N 1
ATOM 1340 C CA . PHE A 1 167 ? -1.269 16.027 -2.247 1.00 90.06 167 PHE A CA 1
ATOM 1341 C C . PHE A 1 167 ? 0.060 16.573 -1.702 1.00 90.06 167 PHE A C 1
ATOM 1343 O O . PHE A 1 167 ? 0.555 17.577 -2.211 1.00 90.06 167 PHE A O 1
ATOM 1350 N N . GLN A 1 168 ? 0.695 15.910 -0.729 1.00 86.56 168 GLN A N 1
ATOM 1351 C CA . GLN A 1 168 ? 1.938 16.388 -0.108 1.00 86.56 168 GLN A CA 1
ATOM 1352 C C . GLN A 1 168 ? 3.059 16.665 -1.124 1.00 86.56 168 GLN A C 1
ATOM 1354 O O . GLN A 1 168 ? 3.861 17.573 -0.922 1.00 86.56 168 GLN A O 1
ATOM 1359 N N . LYS A 1 169 ? 3.088 15.932 -2.248 1.00 81.81 169 LYS A N 1
ATOM 1360 C CA . LYS A 1 169 ? 4.079 16.121 -3.320 1.00 81.81 169 LYS A CA 1
ATOM 1361 C C . LYS A 1 169 ? 4.055 17.541 -3.899 1.00 81.81 169 LYS A C 1
ATOM 1363 O O . LYS A 1 169 ? 5.086 18.029 -4.334 1.00 81.81 169 LYS A O 1
ATOM 1368 N N . PHE A 1 170 ? 2.902 18.207 -3.900 1.00 83.50 170 PHE A N 1
ATOM 1369 C CA . PHE A 1 170 ? 2.776 19.558 -4.451 1.00 83.50 170 PHE A CA 1
ATOM 1370 C C . PHE A 1 170 ? 3.304 20.648 -3.511 1.00 83.50 170 PHE A C 1
ATOM 1372 O O . PHE A 1 170 ? 3.538 21.767 -3.955 1.00 83.50 170 PHE A O 1
ATOM 1379 N N . PHE A 1 171 ? 3.498 20.330 -2.228 1.00 81.69 171 PHE A N 1
ATOM 1380 C CA . PHE A 1 171 ? 3.898 21.297 -1.203 1.00 81.69 171 PHE A CA 1
ATOM 1381 C C . PHE A 1 171 ? 5.299 21.040 -0.646 1.00 81.69 171 PHE A C 1
ATOM 1383 O O . PHE A 1 171 ? 5.939 21.963 -0.148 1.00 81.69 171 PHE A O 1
ATOM 1390 N N . ILE A 1 172 ? 5.783 19.798 -0.711 1.00 83.88 172 ILE A N 1
ATOM 1391 C CA . ILE A 1 172 ? 7.097 19.424 -0.194 1.00 83.88 172 ILE A CA 1
ATOM 1392 C C . ILE A 1 172 ? 8.112 19.477 -1.346 1.00 83.88 172 ILE A C 1
ATOM 1394 O O . ILE A 1 172 ? 7.945 18.744 -2.317 1.00 83.88 172 ILE A O 1
ATOM 1398 N N . PRO A 1 173 ? 9.214 20.244 -1.229 1.00 82.25 173 PRO A N 1
ATOM 1399 C CA . PRO A 1 173 ? 10.249 20.347 -2.267 1.00 82.25 173 PRO A CA 1
ATOM 1400 C C . PRO A 1 173 ? 11.119 19.078 -2.407 1.00 82.25 173 PRO A C 1
ATOM 1402 O O . PRO A 1 173 ? 12.190 19.109 -3.009 1.00 82.25 173 PRO A O 1
ATOM 1405 N N . PHE A 1 174 ? 10.699 17.958 -1.817 1.00 84.25 174 PHE A N 1
ATOM 1406 C CA . PHE A 1 174 ? 11.430 16.698 -1.812 1.00 84.25 174 PHE A CA 1
ATOM 1407 C C . PHE A 1 174 ? 10.990 15.813 -2.981 1.00 84.25 174 PHE A C 1
ATOM 1409 O O . PHE A 1 174 ? 9.882 15.274 -2.995 1.00 84.25 174 PHE A O 1
ATOM 1416 N N . GLU A 1 175 ? 11.897 15.596 -3.931 1.00 85.50 175 GLU A N 1
ATOM 1417 C CA . GLU A 1 175 ? 11.669 14.703 -5.066 1.00 85.50 175 GLU A CA 1
ATOM 1418 C C . GLU A 1 175 ? 12.039 13.255 -4.724 1.00 85.50 175 GLU A C 1
ATOM 1420 O O . GLU A 1 175 ? 13.178 12.808 -4.892 1.00 85.50 175 GLU A O 1
ATOM 1425 N N . ALA A 1 176 ? 11.043 12.484 -4.277 1.00 84.88 176 ALA A N 1
ATOM 1426 C CA . ALA A 1 176 ? 11.218 11.081 -3.892 1.00 84.88 176 ALA A CA 1
ATOM 1427 C C . ALA A 1 176 ? 11.824 10.211 -5.010 1.00 84.88 176 ALA A C 1
ATOM 1429 O O . ALA A 1 176 ? 12.579 9.281 -4.725 1.00 84.88 176 ALA A O 1
ATOM 1430 N N . PHE A 1 177 ? 11.527 10.518 -6.281 1.00 85.69 177 PHE A N 1
ATOM 1431 C CA . PHE A 1 177 ? 12.120 9.809 -7.417 1.00 85.69 177 PHE A CA 1
ATOM 1432 C C . PHE A 1 177 ? 13.626 10.056 -7.513 1.00 85.69 177 PHE A C 1
ATOM 1434 O O . PHE A 1 177 ? 14.392 9.099 -7.607 1.00 85.69 177 PHE A O 1
ATOM 1441 N N . ALA A 1 178 ? 14.051 11.320 -7.427 1.00 88.06 178 ALA A N 1
ATOM 1442 C CA . ALA A 1 178 ? 15.459 11.702 -7.500 1.00 88.06 178 ALA A CA 1
ATOM 1443 C C . ALA A 1 178 ? 16.281 11.105 -6.347 1.00 88.06 178 ALA A C 1
ATOM 1445 O O . ALA A 1 178 ? 17.448 10.774 -6.535 1.00 88.06 178 ALA A O 1
ATOM 1446 N N . TYR A 1 179 ? 15.663 10.914 -5.178 1.00 88.88 179 TYR A N 1
ATOM 1447 C CA . TYR A 1 179 ? 16.306 10.271 -4.034 1.00 88.88 179 TYR A CA 1
ATOM 1448 C C . TYR A 1 179 ? 16.384 8.739 -4.158 1.00 88.88 179 TYR A C 1
ATOM 1450 O O . TYR A 1 179 ? 17.446 8.148 -3.966 1.00 88.88 179 TYR A O 1
ATOM 1458 N N . MET A 1 180 ? 15.266 8.069 -4.465 1.00 88.81 180 MET A N 1
ATOM 1459 C CA . MET A 1 180 ? 15.214 6.601 -4.456 1.00 88.81 180 MET A CA 1
ATOM 1460 C C . MET A 1 180 ? 15.841 5.9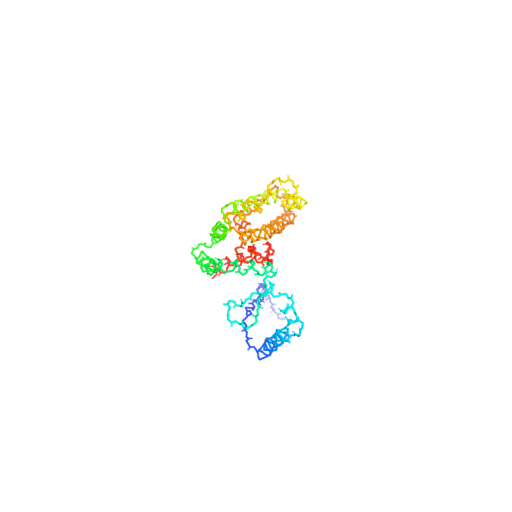66 -5.696 1.00 88.81 180 MET A C 1
ATOM 1462 O O . MET A 1 180 ? 16.427 4.888 -5.585 1.00 88.81 180 MET A O 1
ATOM 1466 N N . TYR A 1 181 ? 15.722 6.598 -6.868 1.00 87.88 181 TYR A N 1
ATOM 1467 C CA . TYR A 1 181 ? 16.179 6.007 -8.126 1.00 87.88 181 TYR A CA 1
ATOM 1468 C C . TYR A 1 181 ? 17.679 5.658 -8.119 1.00 87.88 181 TYR A C 1
ATOM 1470 O O . TYR A 1 181 ? 17.992 4.506 -8.424 1.00 87.88 181 TYR A O 1
ATOM 1478 N N . PRO A 1 182 ? 18.604 6.549 -7.705 1.00 90.31 182 PRO A N 1
ATOM 1479 C CA . PRO A 1 182 ? 20.032 6.227 -7.673 1.00 90.31 182 PRO A CA 1
ATOM 1480 C C . PRO A 1 182 ? 20.403 5.152 -6.644 1.00 90.31 182 PRO A C 1
ATOM 1482 O O . PRO A 1 182 ? 21.395 4.453 -6.821 1.00 90.31 182 PRO A O 1
ATOM 1485 N N . ARG A 1 183 ? 19.630 5.026 -5.556 1.00 89.31 183 ARG A N 1
ATOM 1486 C CA . ARG A 1 183 ? 19.970 4.161 -4.416 1.00 89.31 183 ARG A CA 1
ATOM 1487 C C . ARG A 1 183 ? 19.379 2.758 -4.515 1.00 89.31 183 ARG A C 1
ATOM 1489 O O . ARG A 1 183 ? 20.031 1.792 -4.135 1.00 89.31 183 ARG A O 1
ATOM 1496 N N . TYR A 1 184 ? 18.146 2.658 -5.002 1.00 87.69 184 TYR A N 1
ATOM 1497 C CA . TYR A 1 184 ? 17.359 1.422 -5.000 1.00 87.69 184 TYR A CA 1
ATOM 1498 C C . TYR A 1 184 ? 16.866 1.016 -6.397 1.00 87.69 184 TYR A C 1
ATOM 1500 O O . TYR A 1 184 ? 16.396 -0.103 -6.591 1.00 87.69 184 TYR A O 1
ATOM 1508 N N . GLY A 1 185 ? 16.986 1.902 -7.389 1.00 88.38 185 GLY A N 1
ATOM 1509 C CA . GLY A 1 185 ? 16.546 1.661 -8.758 1.00 88.38 185 GLY A CA 1
ATOM 1510 C C . GLY A 1 185 ? 15.074 2.000 -9.014 1.00 88.38 185 GLY A C 1
ATOM 1511 O O . GLY A 1 185 ? 14.251 2.173 -8.113 1.00 88.38 185 GLY A O 1
ATOM 1512 N N . VAL A 1 186 ? 14.726 2.088 -10.301 1.00 88.19 186 VAL A N 1
ATOM 1513 C CA . VAL A 1 186 ? 13.391 2.518 -10.761 1.00 88.19 186 VAL A CA 1
ATOM 1514 C C . VAL A 1 186 ? 12.264 1.581 -10.333 1.00 88.19 186 VAL A C 1
ATOM 1516 O O . VAL A 1 186 ? 11.177 2.053 -10.009 1.00 88.19 186 VAL A O 1
ATOM 1519 N N . MET A 1 187 ? 12.498 0.266 -10.323 1.00 87.88 187 MET A N 1
ATOM 1520 C CA . MET A 1 187 ? 11.441 -0.706 -10.026 1.00 87.88 187 MET A CA 1
ATOM 1521 C C . MET A 1 187 ? 11.047 -0.671 -8.549 1.00 87.88 187 MET A C 1
ATOM 1523 O O . MET A 1 187 ? 9.857 -0.677 -8.242 1.00 87.88 187 MET A O 1
ATOM 1527 N N . VAL A 1 188 ? 12.026 -0.522 -7.649 1.00 87.94 188 VAL A N 1
ATOM 1528 C CA . VAL A 1 188 ? 11.780 -0.337 -6.212 1.00 87.94 188 VAL A CA 1
ATOM 1529 C C . VAL A 1 188 ? 10.993 0.943 -5.959 1.00 87.94 188 VAL A C 1
ATOM 1531 O O . VAL A 1 188 ? 9.987 0.909 -5.253 1.00 87.94 188 VAL A O 1
ATOM 1534 N N . TYR A 1 189 ? 11.391 2.056 -6.585 1.00 89.75 189 TYR A N 1
ATOM 1535 C CA . TYR A 1 189 ? 10.652 3.314 -6.478 1.00 89.75 189 TYR A CA 1
ATOM 1536 C C . TYR A 1 189 ? 9.194 3.166 -6.933 1.00 89.75 189 TYR A C 1
ATOM 1538 O O . TYR A 1 189 ? 8.282 3.556 -6.206 1.00 89.75 189 TYR A O 1
ATOM 1546 N N . ARG A 1 190 ? 8.957 2.581 -8.116 1.00 89.12 190 ARG A N 1
ATOM 1547 C CA . ARG A 1 190 ? 7.597 2.383 -8.647 1.00 89.12 190 ARG A CA 1
ATOM 1548 C C . ARG A 1 190 ? 6.759 1.517 -7.709 1.00 89.12 190 ARG A C 1
ATOM 1550 O O . ARG A 1 190 ? 5.610 1.854 -7.433 1.00 89.12 190 ARG A O 1
ATOM 1557 N N . ALA A 1 191 ? 7.342 0.443 -7.179 1.00 88.62 191 ALA A N 1
ATOM 1558 C CA . ALA A 1 191 ? 6.666 -0.438 -6.238 1.00 88.62 191 ALA A CA 1
ATOM 1559 C C . ALA A 1 191 ? 6.302 0.262 -4.920 1.00 88.62 191 ALA A C 1
ATOM 1561 O O . ALA A 1 191 ? 5.166 0.148 -4.444 1.00 88.62 191 ALA A O 1
ATOM 1562 N N . ALA A 1 192 ? 7.233 1.038 -4.364 1.00 90.31 192 ALA A N 1
ATOM 1563 C CA . ALA A 1 192 ? 7.009 1.836 -3.165 1.00 90.31 192 ALA A CA 1
ATOM 1564 C C . ALA A 1 192 ? 5.953 2.930 -3.395 1.00 90.31 192 ALA A C 1
ATOM 1566 O O . ALA A 1 192 ? 5.080 3.120 -2.551 1.00 90.31 192 ALA A O 1
ATOM 1567 N N . TYR A 1 193 ? 5.978 3.599 -4.552 1.00 89.69 193 TYR A N 1
ATOM 1568 C CA . TYR A 1 193 ? 5.010 4.632 -4.927 1.00 89.69 193 TYR A CA 1
ATOM 1569 C C . TYR A 1 193 ? 3.580 4.084 -5.010 1.00 89.69 193 TYR A C 1
ATOM 1571 O O . TYR A 1 193 ? 2.659 4.675 -4.444 1.00 89.69 193 TYR A O 1
ATOM 1579 N N . VAL A 1 194 ? 3.384 2.933 -5.658 1.00 88.75 194 VAL A N 1
ATOM 1580 C CA . VAL A 1 194 ? 2.071 2.267 -5.723 1.00 88.75 194 VAL A CA 1
ATOM 1581 C C . VAL A 1 194 ? 1.608 1.850 -4.322 1.00 88.75 194 VAL A C 1
ATOM 1583 O O . VAL A 1 194 ? 0.492 2.171 -3.910 1.00 88.75 194 VAL A O 1
ATOM 1586 N N . SER A 1 195 ? 2.490 1.220 -3.542 1.00 89.94 195 SER A N 1
ATOM 1587 C CA . SER A 1 195 ? 2.188 0.775 -2.171 1.00 89.94 195 SER A CA 1
ATOM 1588 C C . SER A 1 195 ? 1.834 1.943 -1.236 1.00 89.94 195 SER A C 1
ATOM 1590 O O . SER A 1 195 ? 0.933 1.825 -0.405 1.00 89.94 195 SER A O 1
ATOM 1592 N N . PHE A 1 196 ? 2.488 3.098 -1.402 1.00 91.06 196 PHE A N 1
ATOM 1593 C CA . PHE A 1 196 ? 2.206 4.326 -0.654 1.00 91.06 196 PHE A CA 1
ATOM 1594 C C . PHE A 1 196 ? 0.758 4.800 -0.846 1.00 91.06 196 PHE A C 1
ATOM 1596 O O . PHE A 1 196 ? 0.102 5.181 0.123 1.00 91.06 196 PHE A O 1
ATOM 1603 N N . HIS A 1 197 ? 0.235 4.737 -2.072 1.00 90.12 197 HIS A N 1
ATOM 1604 C CA . HIS A 1 197 ? -1.145 5.134 -2.369 1.00 90.12 197 HIS A CA 1
ATOM 1605 C C . HIS A 1 197 ? -2.157 4.116 -1.839 1.00 90.12 197 HIS A C 1
ATOM 1607 O O . HIS A 1 197 ? -3.173 4.500 -1.256 1.00 90.12 197 HIS A O 1
ATOM 1613 N N . TRP A 1 198 ? -1.847 2.820 -1.935 1.00 89.44 198 TRP A N 1
ATOM 1614 C CA . TRP A 1 198 ? -2.664 1.785 -1.298 1.00 89.44 198 TRP A CA 1
ATOM 1615 C C . TRP A 1 198 ? -2.723 1.936 0.224 1.00 89.44 198 TRP A C 1
ATOM 1617 O O . TRP A 1 198 ? -3.768 1.692 0.829 1.00 89.44 198 TRP A O 1
ATOM 1627 N N . ASN A 1 199 ? -1.640 2.388 0.859 1.00 90.25 199 ASN A N 1
ATOM 1628 C CA . ASN A 1 199 ? -1.634 2.702 2.287 1.00 90.25 199 ASN A CA 1
ATOM 1629 C C . ASN A 1 199 ? -2.559 3.865 2.644 1.00 90.25 199 ASN A C 1
ATOM 1631 O O . ASN A 1 199 ? -3.252 3.770 3.653 1.00 90.25 199 ASN A O 1
ATOM 1635 N N . ILE A 1 200 ? -2.629 4.920 1.825 1.00 91.12 200 ILE A N 1
ATOM 1636 C CA . ILE A 1 200 ? -3.577 6.027 2.048 1.00 91.12 200 ILE A CA 1
ATOM 1637 C C . ILE A 1 200 ? -5.012 5.496 2.047 1.00 91.12 200 ILE A C 1
ATOM 1639 O O . ILE A 1 200 ? -5.780 5.799 2.958 1.00 91.12 200 ILE A O 1
ATOM 1643 N N . LEU A 1 201 ? -5.364 4.660 1.067 1.00 90.31 201 LEU A N 1
ATOM 1644 C CA . LEU A 1 201 ? -6.708 4.087 0.956 1.00 90.31 201 LEU A CA 1
ATOM 1645 C C . LEU A 1 201 ? -7.041 3.150 2.126 1.00 90.31 201 LEU A C 1
ATOM 1647 O O . LEU A 1 201 ? -8.140 3.223 2.678 1.00 90.31 201 LEU A O 1
ATOM 1651 N N . ARG A 1 202 ? -6.090 2.309 2.554 1.00 88.56 202 ARG A N 1
ATOM 1652 C CA . ARG A 1 202 ? -6.253 1.453 3.742 1.00 88.56 202 ARG A CA 1
ATOM 1653 C C . ARG A 1 202 ? -6.395 2.273 5.019 1.00 88.56 202 ARG A C 1
ATOM 1655 O O . ARG A 1 202 ? -7.300 2.004 5.804 1.00 88.56 202 ARG A O 1
ATOM 1662 N N . GLY A 1 203 ? -5.551 3.284 5.206 1.00 89.06 203 GLY A N 1
ATOM 1663 C CA . GLY A 1 203 ? -5.627 4.206 6.336 1.00 89.06 203 GLY A CA 1
ATOM 1664 C C . GLY A 1 203 ? -6.975 4.922 6.395 1.00 89.06 203 GLY A C 1
ATOM 1665 O O . GLY A 1 203 ? -7.630 4.924 7.438 1.00 89.06 203 GLY A O 1
ATOM 1666 N N . LEU A 1 204 ? -7.456 5.433 5.261 1.00 90.94 204 LEU A N 1
ATOM 1667 C CA . LEU A 1 204 ? -8.774 6.057 5.161 1.00 90.94 204 LEU A CA 1
ATOM 1668 C C . LEU A 1 204 ? -9.907 5.071 5.487 1.00 90.94 204 LEU A C 1
ATOM 1670 O O . LEU A 1 204 ? -10.780 5.394 6.287 1.00 90.94 204 LEU A O 1
ATOM 1674 N N . SER A 1 205 ? -9.874 3.855 4.929 1.00 89.44 205 SER A N 1
ATOM 1675 C CA . SER A 1 205 ? -10.867 2.815 5.235 1.00 89.44 205 SER A CA 1
ATOM 1676 C C . SER A 1 205 ? -10.899 2.485 6.727 1.00 89.44 205 SER A C 1
ATOM 1678 O O . SER A 1 205 ? -11.973 2.487 7.319 1.00 89.44 205 SER A O 1
ATOM 1680 N N . PHE A 1 206 ? -9.738 2.257 7.347 1.00 88.50 206 PHE A N 1
ATOM 1681 C CA . PHE A 1 206 ? -9.646 1.977 8.781 1.00 88.50 206 PHE A CA 1
ATOM 1682 C C . PHE A 1 206 ? -10.229 3.124 9.614 1.00 88.50 206 PHE A C 1
ATOM 1684 O O . PHE A 1 206 ? -11.066 2.891 10.487 1.00 88.50 206 PHE A O 1
ATOM 1691 N N . THR A 1 207 ? -9.784 4.353 9.361 1.00 90.25 207 THR A N 1
ATOM 1692 C CA . THR A 1 207 ? -10.168 5.505 10.185 1.00 90.25 207 THR A CA 1
ATOM 1693 C C . THR A 1 207 ? -11.655 5.813 10.081 1.00 90.25 207 THR A C 1
ATOM 1695 O O . THR A 1 207 ? -12.307 6.013 11.105 1.00 90.25 207 THR A O 1
ATOM 1698 N N . VAL A 1 208 ? -12.224 5.771 8.874 1.00 89.94 208 VAL A N 1
ATOM 1699 C CA . VAL A 1 208 ? -13.661 5.982 8.663 1.00 89.94 208 VAL A CA 1
ATOM 1700 C C . VAL A 1 208 ? -14.483 4.865 9.307 1.00 89.94 208 VAL A C 1
ATOM 1702 O O . VAL A 1 208 ? -15.429 5.173 10.036 1.00 89.94 208 VAL A O 1
ATOM 1705 N N . ASP A 1 209 ? -14.114 3.596 9.101 1.00 87.31 209 ASP A N 1
ATOM 1706 C CA . ASP A 1 209 ? -14.826 2.453 9.692 1.00 87.31 209 ASP A CA 1
ATOM 1707 C C . ASP A 1 209 ? -14.801 2.520 11.225 1.00 87.31 209 ASP A C 1
ATOM 1709 O O . ASP A 1 209 ? -15.820 2.293 11.880 1.00 87.31 209 ASP A O 1
ATOM 1713 N N . PHE A 1 210 ? -13.657 2.890 11.804 1.00 87.44 210 PHE A N 1
ATOM 1714 C CA . PHE A 1 210 ? -13.500 3.047 13.245 1.00 87.44 210 PHE A CA 1
ATOM 1715 C C . PHE A 1 210 ? -14.383 4.167 13.805 1.00 87.44 210 PHE A C 1
ATOM 1717 O O . PHE A 1 210 ? -15.149 3.942 14.743 1.00 87.44 210 PHE A O 1
ATOM 1724 N N . VAL A 1 211 ? -14.317 5.360 13.208 1.00 88.56 211 VAL A N 1
ATOM 1725 C CA . VAL A 1 211 ? -15.103 6.518 13.651 1.00 88.56 211 VAL A CA 1
ATOM 1726 C C . VAL A 1 211 ? -16.602 6.230 13.542 1.00 88.56 211 VAL A C 1
ATOM 1728 O O . VAL A 1 211 ? -17.356 6.527 14.467 1.00 88.56 211 VAL A O 1
ATOM 1731 N N . GLN A 1 212 ? -17.049 5.610 12.447 1.00 87.50 212 GLN A N 1
ATOM 1732 C CA . GLN A 1 212 ? -18.454 5.231 12.279 1.00 87.50 212 GLN A CA 1
ATOM 1733 C C . GLN A 1 212 ? -18.896 4.161 13.282 1.00 87.50 212 GLN A C 1
ATOM 1735 O O . GLN A 1 212 ? -20.016 4.235 13.790 1.00 87.50 212 GLN A O 1
ATOM 1740 N N . ALA A 1 213 ? -18.046 3.175 13.577 1.00 84.00 213 ALA A N 1
ATOM 1741 C CA . ALA A 1 213 ? -18.351 2.149 14.567 1.00 84.00 213 ALA A CA 1
ATOM 1742 C C . ALA A 1 213 ? -18.498 2.743 15.975 1.00 84.00 213 ALA A C 1
ATOM 1744 O O . ALA A 1 213 ? -19.434 2.377 16.683 1.00 84.00 213 ALA A O 1
ATOM 1745 N N . GLU A 1 214 ? -17.634 3.682 16.366 1.00 83.38 214 GLU A N 1
ATOM 1746 C CA . GLU A 1 214 ? -17.750 4.379 17.654 1.00 83.38 214 GLU A CA 1
ATOM 1747 C C . GLU A 1 214 ? -19.008 5.259 17.719 1.00 83.38 214 GLU A C 1
ATOM 1749 O O . GLU A 1 214 ? -19.734 5.189 18.706 1.00 83.38 214 GLU A O 1
ATOM 1754 N N . HIS A 1 215 ? -19.359 5.987 16.649 1.00 82.25 215 HIS A N 1
ATOM 1755 C CA . HIS A 1 215 ? -20.624 6.749 16.593 1.00 82.25 215 HIS A CA 1
ATOM 1756 C C . HIS A 1 215 ? -21.874 5.864 16.725 1.00 82.25 215 HIS A C 1
ATOM 1758 O O . HIS A 1 215 ? -22.885 6.295 17.279 1.00 82.25 215 HIS A O 1
ATOM 1764 N N . ARG A 1 216 ? -21.832 4.622 16.222 1.00 80.75 216 ARG A N 1
ATOM 1765 C CA . ARG A 1 216 ? -22.947 3.663 16.350 1.00 80.75 216 ARG A CA 1
ATOM 1766 C C . ARG A 1 216 ? -23.073 3.085 17.759 1.00 80.75 216 ARG A C 1
ATOM 1768 O O . ARG A 1 216 ? -24.185 2.787 18.180 1.00 80.75 216 ARG A O 1
ATOM 1775 N N . LYS A 1 217 ? -21.967 2.942 18.495 1.00 74.75 217 LYS A N 1
ATOM 1776 C CA . LYS A 1 217 ? -21.941 2.455 19.886 1.00 74.75 217 LYS A CA 1
ATOM 1777 C C . LYS A 1 217 ? -22.283 3.552 20.900 1.00 74.75 217 LYS A C 1
ATOM 1779 O O . LYS A 1 217 ? -21.731 3.546 21.989 1.00 74.75 217 LYS A O 1
ATOM 1784 N N . ASN A 1 218 ? -23.162 4.496 20.571 1.00 56.41 218 ASN A N 1
ATOM 1785 C CA . ASN A 1 218 ? -23.597 5.587 21.454 1.00 56.41 218 ASN A CA 1
ATOM 1786 C C . ASN A 1 218 ? -24.390 5.082 22.693 1.00 56.41 218 ASN A C 1
ATOM 1788 O O . ASN A 1 218 ? -25.527 5.470 22.939 1.00 56.41 218 ASN A O 1
ATOM 1792 N N . THR A 1 219 ? -23.795 4.204 23.499 1.00 52.41 219 THR A N 1
ATOM 1793 C CA . THR A 1 219 ? -24.231 3.756 24.820 1.00 52.41 219 THR A CA 1
ATOM 1794 C C . THR A 1 219 ? -23.606 4.656 25.876 1.00 52.41 219 THR A C 1
ATOM 1796 O O . THR A 1 219 ? -22.802 4.165 26.644 1.00 52.41 219 THR A O 1
ATOM 1799 N N . GLY A 1 220 ? -23.911 5.961 25.883 1.00 50.59 220 GLY A N 1
ATOM 1800 C CA . GLY A 1 220 ? -23.717 6.890 27.021 1.00 50.59 220 GLY A CA 1
ATOM 1801 C C . GLY A 1 220 ? -22.338 6.989 27.706 1.00 50.59 220 GLY A C 1
ATOM 1802 O O . GLY A 1 220 ? -22.199 7.763 28.647 1.00 50.59 220 GLY A O 1
ATOM 1803 N N . ASP A 1 221 ? -21.338 6.233 27.263 1.00 55.25 221 ASP A N 1
ATOM 1804 C CA . ASP A 1 221 ? -20.047 6.075 27.909 1.00 55.25 221 ASP A CA 1
ATOM 1805 C C . ASP A 1 221 ? -19.101 7.094 27.280 1.00 55.25 221 ASP A C 1
ATOM 1807 O O . ASP A 1 221 ? -18.776 7.048 26.091 1.00 55.25 221 ASP A O 1
ATOM 1811 N N . THR A 1 222 ? -18.709 8.089 28.066 1.00 51.81 222 THR A N 1
ATOM 1812 C CA . THR A 1 222 ? -17.902 9.236 27.628 1.00 51.81 222 THR A CA 1
ATOM 1813 C C . THR A 1 222 ? -16.453 8.864 27.304 1.00 51.81 222 THR A C 1
ATOM 1815 O O . THR A 1 222 ? -15.680 9.712 26.849 1.00 51.81 222 THR A O 1
ATOM 1818 N N . GLN A 1 223 ? -16.066 7.601 27.491 1.00 55.12 223 GLN A N 1
ATOM 1819 C CA . GLN A 1 223 ? -14.718 7.123 27.229 1.00 55.12 223 GLN A CA 1
ATOM 1820 C C . GLN A 1 223 ? -14.581 6.602 25.790 1.00 55.12 223 GLN A C 1
ATOM 1822 O O . GLN A 1 223 ? -14.792 5.426 25.500 1.00 55.12 223 GLN A O 1
ATOM 1827 N N . ARG A 1 224 ? -14.165 7.483 24.869 1.00 61.91 224 ARG A N 1
ATOM 1828 C CA . ARG A 1 224 ? -13.739 7.066 23.521 1.00 61.91 224 ARG A CA 1
ATOM 1829 C C . ARG A 1 224 ? -12.607 6.050 23.635 1.00 61.91 224 ARG A C 1
ATOM 1831 O O . ARG A 1 224 ? -11.509 6.372 24.100 1.00 61.91 224 ARG A O 1
ATOM 1838 N N . ARG A 1 225 ? -12.865 4.820 23.197 1.00 71.06 225 ARG A N 1
ATOM 1839 C CA . ARG A 1 225 ? -11.861 3.756 23.216 1.00 71.06 225 ARG A CA 1
ATOM 1840 C C . ARG A 1 225 ? -10.860 4.005 22.093 1.00 71.06 225 ARG A C 1
ATOM 1842 O O . ARG A 1 225 ? -11.248 4.383 21.000 1.00 71.06 225 ARG A O 1
ATOM 1849 N N . TRP A 1 226 ? -9.572 3.789 22.336 1.00 77.19 226 TRP A N 1
ATOM 1850 C CA . TRP A 1 226 ? -8.569 3.864 21.271 1.00 77.19 226 TRP A CA 1
ATOM 1851 C C . TRP A 1 226 ? -8.614 2.606 20.389 1.00 77.19 226 TRP A C 1
ATOM 1853 O O . TRP A 1 226 ? -8.876 1.508 20.902 1.00 77.19 226 TRP A O 1
ATOM 1863 N N . PRO A 1 227 ? -8.342 2.723 19.076 1.00 79.69 227 PRO A N 1
ATOM 1864 C CA . PRO A 1 227 ? -8.211 1.556 18.217 1.00 79.69 227 PRO A CA 1
ATOM 1865 C C . PRO A 1 227 ? -7.037 0.676 18.667 1.00 79.69 227 PRO A C 1
ATOM 1867 O O . PRO A 1 227 ? -6.039 1.154 19.194 1.00 79.69 227 PRO A O 1
ATOM 1870 N N . SER A 1 228 ? -7.123 -0.638 18.450 1.00 82.62 228 SER A N 1
ATOM 1871 C CA . SER A 1 228 ? -6.005 -1.536 18.767 1.00 82.62 228 SER A CA 1
ATOM 1872 C C . SER A 1 228 ? -4.835 -1.284 17.807 1.00 82.62 228 SER A C 1
ATOM 1874 O O . SER A 1 228 ? -4.932 -1.583 16.614 1.00 82.62 228 SER A O 1
ATOM 1876 N N . TYR A 1 229 ? -3.723 -0.757 18.331 1.00 86.06 229 TYR A N 1
ATOM 1877 C CA . TYR A 1 229 ? -2.550 -0.366 17.541 1.00 86.06 229 TYR A CA 1
ATOM 1878 C C . TYR A 1 229 ? -2.058 -1.488 16.613 1.00 86.06 229 TYR A C 1
ATOM 1880 O O . TYR A 1 229 ? -2.050 -1.326 15.398 1.00 86.06 229 TYR A O 1
ATOM 1888 N N . TRP A 1 230 ? -1.767 -2.673 17.157 1.00 84.50 230 TRP A N 1
ATOM 1889 C CA . TRP A 1 230 ? -1.236 -3.799 16.377 1.00 84.50 230 TRP A CA 1
ATOM 1890 C C . TRP A 1 230 ? -2.199 -4.330 15.313 1.00 84.50 230 TRP A C 1
ATOM 1892 O O . TRP A 1 230 ? -1.769 -4.763 14.248 1.00 84.50 230 TRP A O 1
ATOM 1902 N N . LYS A 1 231 ? -3.511 -4.284 15.567 1.00 83.00 231 LYS A N 1
ATOM 1903 C CA . LYS A 1 231 ? -4.508 -4.732 14.584 1.00 83.00 231 LYS A CA 1
ATOM 1904 C C . LYS A 1 231 ? -4.609 -3.764 13.409 1.00 83.00 231 LYS A C 1
ATOM 1906 O O . LYS A 1 231 ? -4.697 -4.194 12.264 1.00 83.00 231 LYS A O 1
ATOM 1911 N N . THR A 1 232 ? -4.565 -2.466 13.689 1.00 85.00 232 THR A N 1
ATOM 1912 C CA . THR A 1 232 ? -4.633 -1.427 12.650 1.00 85.00 232 THR A CA 1
ATOM 1913 C C . THR A 1 232 ? -3.335 -1.337 11.853 1.00 85.00 232 THR A C 1
ATOM 1915 O O . THR A 1 232 ? -3.380 -1.183 10.635 1.00 85.00 232 THR A O 1
ATOM 1918 N N . LEU A 1 233 ? -2.188 -1.515 12.516 1.00 85.81 233 LEU A N 1
ATOM 1919 C CA . LEU A 1 233 ? -0.882 -1.553 11.867 1.00 85.81 233 LEU A CA 1
ATOM 1920 C C . LEU A 1 233 ? -0.751 -2.776 10.953 1.00 85.81 233 LEU A C 1
ATOM 1922 O O . LEU A 1 233 ? -0.391 -2.638 9.785 1.00 85.81 233 LEU A O 1
ATOM 1926 N N . GLY A 1 234 ? -1.125 -3.958 11.450 1.00 82.75 234 GLY A N 1
ATOM 1927 C CA . GLY A 1 234 ? -1.127 -5.191 10.665 1.00 82.75 234 GLY A CA 1
ATOM 1928 C C . GLY A 1 234 ? -2.060 -5.130 9.453 1.00 82.75 234 GLY A C 1
ATOM 1929 O O . GLY A 1 234 ? -1.709 -5.648 8.400 1.00 82.75 234 GLY A O 1
ATOM 1930 N N . TYR A 1 235 ? -3.209 -4.456 9.571 1.00 82.38 235 TYR A N 1
ATOM 1931 C CA . TYR A 1 235 ? -4.123 -4.209 8.451 1.00 82.38 235 TYR A CA 1
ATOM 1932 C C . TYR A 1 235 ? -3.507 -3.285 7.393 1.00 82.38 235 TYR A C 1
ATOM 1934 O O . TYR A 1 235 ? -3.499 -3.599 6.200 1.00 82.38 235 TYR A O 1
ATOM 1942 N N . MET A 1 236 ? -2.958 -2.149 7.826 1.00 81.94 236 MET A N 1
ATOM 1943 C CA . MET A 1 236 ? -2.401 -1.153 6.914 1.00 81.94 236 MET A CA 1
ATOM 1944 C C . MET A 1 236 ? -1.166 -1.672 6.177 1.00 81.94 236 MET A C 1
ATOM 1946 O O . MET A 1 236 ? -0.991 -1.369 5.002 1.00 81.94 236 MET A O 1
ATOM 1950 N N . LEU A 1 237 ? -0.348 -2.492 6.838 1.00 81.81 237 LEU A N 1
ATOM 1951 C CA . LEU A 1 237 ? 0.858 -3.070 6.253 1.00 81.81 237 LEU A CA 1
ATOM 1952 C C . LEU A 1 237 ? 0.658 -4.478 5.689 1.00 81.81 237 LEU A C 1
ATOM 1954 O O . LEU A 1 237 ? 1.643 -5.092 5.302 1.00 81.81 237 LEU A O 1
ATOM 1958 N N . TYR A 1 238 ? -0.567 -5.007 5.629 1.00 76.62 238 TYR A N 1
ATOM 1959 C CA . TYR A 1 238 ? -0.782 -6.427 5.346 1.00 76.62 238 TYR A CA 1
ATOM 1960 C C . TYR A 1 238 ? -0.074 -6.891 4.065 1.00 76.62 238 TYR A C 1
ATOM 1962 O O . TYR A 1 238 ? -0.428 -6.483 2.954 1.00 76.62 238 TYR A O 1
ATOM 1970 N N . LEU A 1 239 ? 0.935 -7.746 4.251 1.00 69.56 239 LEU A N 1
ATOM 1971 C CA . LEU A 1 239 ? 1.917 -8.130 3.243 1.00 69.56 239 LEU A CA 1
ATOM 1972 C C . LEU A 1 239 ? 1.317 -8.667 1.931 1.00 69.56 239 LEU A C 1
ATOM 1974 O O . LEU A 1 239 ? 1.716 -8.165 0.875 1.00 69.56 239 LEU A O 1
ATOM 1978 N N . PRO A 1 240 ? 0.372 -9.635 1.938 1.00 60.31 240 PRO A N 1
ATOM 1979 C CA . PRO A 1 240 ? -0.215 -10.165 0.703 1.00 60.31 240 PRO A CA 1
ATOM 1980 C C . PRO A 1 240 ? -0.833 -9.090 -0.193 1.00 60.31 240 PRO A C 1
ATOM 1982 O O . PRO A 1 240 ? -0.821 -9.226 -1.409 1.00 60.31 240 PRO A O 1
ATOM 1985 N N . MET A 1 241 ? -1.316 -8.001 0.407 1.00 67.06 241 MET A N 1
ATOM 1986 C CA . MET A 1 241 ? -2.038 -6.927 -0.277 1.00 67.06 241 MET A CA 1
ATOM 1987 C C . MET A 1 241 ? -1.251 -5.614 -0.301 1.00 67.06 241 MET A C 1
ATOM 1989 O O . MET A 1 241 ? -1.790 -4.576 -0.672 1.00 67.06 241 MET A O 1
ATOM 1993 N N . LEU A 1 242 ? 0.017 -5.618 0.128 1.00 70.94 242 LEU A N 1
ATOM 1994 C CA . LEU A 1 242 ? 0.763 -4.377 0.295 1.00 70.94 242 LEU A CA 1
ATOM 1995 C C . LEU A 1 242 ? 0.995 -3.660 -1.044 1.00 70.94 242 LEU A C 1
ATOM 1997 O O . LEU A 1 242 ? 0.776 -2.453 -1.115 1.00 70.94 242 LEU A O 1
ATOM 2001 N N . TYR A 1 243 ? 1.393 -4.411 -2.072 1.00 70.69 243 TYR A N 1
ATOM 2002 C CA . TYR A 1 243 ? 1.660 -3.903 -3.421 1.00 70.69 243 TYR A CA 1
ATOM 2003 C C . TYR A 1 243 ? 0.544 -4.231 -4.433 1.00 70.69 243 TYR A C 1
ATOM 2005 O O . TYR A 1 243 ? 0.267 -3.427 -5.318 1.00 70.69 243 TYR A O 1
ATOM 2013 N N . LEU A 1 244 ? -0.121 -5.385 -4.297 1.00 71.69 244 LEU A N 1
ATOM 2014 C CA . LEU A 1 244 ? -1.023 -5.960 -5.309 1.00 71.69 244 LEU A CA 1
ATOM 2015 C C . LEU A 1 244 ? -2.414 -5.293 -5.434 1.00 71.69 244 LEU A C 1
ATOM 2017 O O . LEU A 1 244 ? -3.234 -5.754 -6.221 1.00 71.69 244 LEU A O 1
ATOM 2021 N N . GLY A 1 245 ? -2.692 -4.199 -4.721 1.00 62.56 245 GLY A N 1
ATOM 2022 C CA . GLY A 1 245 ? -4.006 -3.537 -4.768 1.00 62.56 245 GLY A CA 1
ATOM 2023 C C . GLY A 1 245 ? -5.104 -4.266 -3.974 1.00 62.56 245 GLY A C 1
ATOM 2024 O O . GLY A 1 245 ? -4.788 -5.199 -3.243 1.00 62.56 245 GLY A O 1
ATOM 2025 N N . PRO A 1 246 ? -6.378 -3.814 -3.994 1.00 57.88 246 PRO A N 1
ATOM 2026 C CA . PRO A 1 246 ? -7.347 -4.060 -2.916 1.00 57.88 246 PRO A CA 1
ATOM 2027 C C . PRO A 1 246 ? -8.223 -5.309 -3.201 1.00 57.88 246 PRO A C 1
ATOM 2029 O O . PRO A 1 246 ? -8.163 -5.800 -4.327 1.00 57.88 246 PRO A O 1
ATOM 2032 N N . PRO A 1 247 ? -9.073 -5.839 -2.276 1.00 59.16 247 PRO A N 1
ATOM 2033 C CA . PRO A 1 247 ? -9.574 -5.249 -1.031 1.00 59.16 247 PRO A CA 1
ATOM 2034 C C . PRO A 1 247 ? -9.610 -6.197 0.189 1.00 59.16 247 PRO A C 1
ATOM 2036 O O . PRO A 1 247 ? -9.874 -7.393 0.107 1.00 59.16 247 PRO A O 1
ATOM 2039 N N . GLN A 1 248 ? -9.527 -5.606 1.370 1.00 57.91 248 GLN A N 1
ATOM 2040 C CA . GLN A 1 248 ? -10.307 -6.087 2.500 1.00 57.91 248 GLN A CA 1
ATOM 2041 C C . GLN A 1 248 ? -10.758 -4.841 3.234 1.00 57.91 248 GLN A C 1
ATOM 2043 O O . GLN A 1 248 ? -9.918 -4.003 3.545 1.00 57.91 248 GLN A O 1
ATOM 2048 N N . LYS A 1 249 ? -12.064 -4.657 3.448 1.00 65.62 249 LYS A N 1
ATOM 2049 C CA . LYS A 1 249 ? -12.498 -3.587 4.349 1.00 65.62 249 LYS A CA 1
ATOM 2050 C C . LYS A 1 249 ? -11.957 -3.903 5.734 1.00 65.62 249 LYS A C 1
ATOM 2052 O O . LYS A 1 249 ? -11.842 -5.075 6.099 1.00 65.62 249 LYS A O 1
ATOM 2057 N N . TYR A 1 250 ? -11.669 -2.880 6.528 1.00 66.25 250 TYR A N 1
ATOM 2058 C CA . TYR A 1 250 ? -11.145 -3.091 7.874 1.00 66.25 250 TYR A CA 1
ATOM 2059 C C . TYR A 1 250 ? -12.064 -4.006 8.704 1.00 66.25 250 TYR A C 1
ATOM 2061 O O . TYR A 1 250 ? -11.591 -4.910 9.391 1.00 66.25 250 TYR A O 1
ATOM 2069 N N . ASN A 1 251 ? -13.384 -3.860 8.563 1.00 62.97 251 ASN A N 1
ATOM 2070 C CA . ASN A 1 251 ? -14.356 -4.728 9.235 1.00 62.97 251 ASN A CA 1
ATOM 2071 C C . ASN A 1 251 ? -14.276 -6.201 8.788 1.00 62.97 251 ASN A C 1
ATOM 2073 O O . ASN A 1 251 ? -14.357 -7.104 9.623 1.00 62.97 251 ASN A O 1
ATOM 2077 N N . ASP A 1 252 ? -14.048 -6.461 7.500 1.00 65.94 252 ASP A N 1
ATOM 2078 C CA . ASP A 1 252 ? -13.879 -7.821 6.971 1.00 65.94 252 ASP A CA 1
ATOM 2079 C C . ASP A 1 252 ? -12.549 -8.432 7.437 1.00 65.94 252 ASP A C 1
ATOM 2081 O O . ASP A 1 252 ? -12.442 -9.641 7.638 1.00 65.94 252 ASP A O 1
ATOM 2085 N N . PHE A 1 253 ? -11.523 -7.599 7.631 1.00 66.31 253 PHE A N 1
ATOM 2086 C CA . PHE A 1 253 ? -10.248 -7.999 8.227 1.00 66.31 253 PHE A CA 1
ATOM 2087 C C . PHE A 1 253 ? -10.453 -8.412 9.674 1.00 66.31 253 PHE A C 1
ATOM 2089 O O . PHE A 1 253 ? -10.196 -9.553 10.033 1.00 66.31 253 PHE A O 1
ATOM 2096 N N . ILE A 1 254 ? -11.018 -7.547 10.507 1.00 69.31 254 ILE A N 1
ATOM 2097 C CA . ILE A 1 254 ? -11.186 -7.850 11.931 1.00 69.31 254 ILE A CA 1
ATOM 2098 C C . ILE A 1 254 ? -12.101 -9.061 12.179 1.00 69.31 254 ILE A C 1
ATOM 2100 O O . ILE A 1 254 ? -11.821 -9.846 13.088 1.00 69.31 254 ILE A O 1
ATOM 2104 N N . THR A 1 255 ? -13.152 -9.259 11.379 1.00 64.62 255 THR A N 1
ATOM 2105 C CA . THR A 1 255 ? -14.057 -10.418 11.515 1.00 64.62 255 THR A CA 1
ATOM 2106 C C . THR A 1 255 ? -13.371 -11.747 11.201 1.00 64.62 255 THR A C 1
ATOM 2108 O O . THR A 1 255 ? -13.559 -12.713 11.943 1.00 64.62 255 THR A O 1
ATOM 2111 N N . GLN A 1 256 ? -12.506 -11.806 10.182 1.00 64.00 256 GLN A N 1
ATOM 2112 C CA . GLN A 1 256 ? -11.702 -13.004 9.913 1.00 64.00 256 GLN A CA 1
ATOM 2113 C C . GLN A 1 256 ? -10.778 -13.352 11.088 1.00 64.00 256 GLN A C 1
ATOM 2115 O O . GLN A 1 256 ? -10.634 -14.522 11.430 1.00 64.00 256 GLN A O 1
ATOM 2120 N N . PHE A 1 257 ? -10.212 -12.350 11.762 1.00 61.44 257 PHE A N 1
ATOM 2121 C CA . PHE A 1 257 ? -9.365 -12.569 12.938 1.00 61.44 257 PHE A CA 1
ATOM 2122 C C . PHE A 1 257 ? -10.162 -13.008 14.169 1.00 61.44 257 PHE A C 1
ATOM 2124 O O . PHE A 1 257 ? -9.706 -13.881 14.903 1.00 61.44 257 PHE A O 1
ATOM 2131 N N . GLY A 1 258 ? -11.349 -12.432 14.387 1.00 56.59 258 GLY A N 1
ATOM 2132 C CA . GLY A 1 258 ? -12.242 -12.843 15.474 1.00 56.59 258 GLY A CA 1
ATOM 2133 C C . GLY A 1 258 ? -12.664 -14.309 15.354 1.00 56.59 258 GLY A C 1
ATOM 2134 O O . GLY A 1 258 ? -12.627 -15.043 16.337 1.00 56.59 258 GLY A O 1
ATOM 2135 N N . ASN A 1 259 ? -12.971 -14.760 14.136 1.00 53.28 259 ASN A N 1
ATOM 2136 C CA . ASN A 1 259 ? -13.385 -16.140 13.874 1.00 53.28 259 ASN A CA 1
ATOM 2137 C C . ASN A 1 259 ? -12.230 -17.152 13.973 1.00 53.28 259 ASN A C 1
ATOM 2139 O O . ASN A 1 259 ? -12.448 -18.276 14.416 1.00 53.28 259 ASN A O 1
ATOM 2143 N N . VAL A 1 260 ? -11.001 -16.773 13.594 1.00 52.56 260 VAL A N 1
ATOM 2144 C CA . VAL A 1 260 ? -9.811 -17.633 13.762 1.00 52.56 260 VAL A CA 1
ATOM 2145 C C . VAL A 1 260 ? -9.480 -17.843 15.239 1.00 52.56 260 VAL A C 1
ATOM 2147 O O . VAL A 1 260 ? -9.059 -18.933 15.613 1.00 52.56 260 VAL A O 1
ATOM 2150 N N . GLN A 1 261 ? -9.703 -16.834 16.081 1.00 43.44 261 GLN A N 1
ATOM 2151 C CA . GLN A 1 261 ? -9.472 -16.952 17.518 1.00 43.44 261 GLN A CA 1
ATOM 2152 C C . GLN A 1 261 ? -10.538 -17.832 18.195 1.00 43.44 261 GLN A C 1
ATOM 2154 O O . GLN A 1 261 ? -10.189 -18.715 18.965 1.00 43.44 261 GLN A O 1
ATOM 2159 N N . LEU A 1 262 ? -11.813 -17.694 17.809 1.00 42.66 262 LEU A N 1
ATOM 2160 C CA . LEU A 1 262 ? -12.914 -18.529 18.317 1.00 42.66 262 LEU A CA 1
ATOM 2161 C C . LEU A 1 262 ? -12.848 -20.001 17.865 1.00 42.66 262 LEU A C 1
ATOM 2163 O O . LEU A 1 262 ? -13.357 -20.873 18.557 1.00 42.66 262 LEU A O 1
ATOM 2167 N N . GLY A 1 263 ? -12.240 -20.295 16.711 1.00 37.25 263 GLY A N 1
ATOM 2168 C CA . GLY A 1 263 ? -12.089 -21.665 16.203 1.00 37.25 263 GLY A CA 1
ATOM 2169 C C . GLY A 1 263 ? -10.930 -22.464 16.811 1.00 37.25 263 GLY A C 1
ATOM 2170 O O . GLY A 1 263 ? -10.804 -23.645 16.503 1.00 37.25 263 GLY A O 1
ATOM 2171 N N . LEU A 1 264 ? -10.075 -21.830 17.620 1.00 41.66 264 LEU A N 1
ATOM 2172 C CA . LEU A 1 264 ? -8.986 -22.476 18.368 1.00 41.66 264 LEU A CA 1
ATOM 2173 C C . LEU A 1 264 ? -9.343 -22.708 19.846 1.00 41.66 264 LEU A C 1
ATOM 2175 O O . LEU A 1 264 ? -8.649 -23.463 20.519 1.00 41.66 264 LEU A O 1
ATOM 2179 N N . ASP A 1 265 ? -10.426 -22.088 20.318 1.00 37.25 265 ASP A N 1
ATOM 2180 C CA . ASP A 1 265 ? -10.962 -22.231 21.676 1.00 37.25 265 ASP A CA 1
ATOM 2181 C C . ASP A 1 265 ? -12.076 -23.307 21.762 1.00 37.25 265 ASP A C 1
ATOM 2183 O O . ASP A 1 265 ? -12.748 -23.414 22.789 1.00 37.25 265 ASP A O 1
ATOM 2187 N N . GLY A 1 266 ? -12.299 -24.081 20.688 1.00 33.62 266 GLY A N 1
ATOM 2188 C CA . GLY A 1 266 ? -13.351 -25.104 20.566 1.00 33.62 266 GLY A CA 1
ATOM 2189 C C . GLY A 1 266 ? -12.836 -26.500 20.251 1.00 33.62 266 GLY A C 1
ATOM 2190 O O . GLY A 1 266 ? -11.807 -26.612 19.547 1.00 33.62 266 GLY A O 1
#

Sequence (266 aa):
MGTSHAAGNGRHHVVDTDSQRVRCKWTPGRVYHWALAFGAFAYALGKFATNEESDFLLDHMQSAFNDSPFGLKQRQDNQNWEWRTTKYVMEAAWKWYLLHPVLARLTAHVAPSLVPVFYSVYSSLFVTFTFGWEVALLFLAQHAAFYVTASFGSTALCYVVATVIHFQKFFIPFEAFAYMYPRYGVMVYRAAYVSFHWNILRGLSFTVDFVQAEHRKNTGDTQRRWPSYWKTLGYMLYLPMLYLGPPQKYNDFITQFGNVQLGLDG

Foldseek 3Di:
D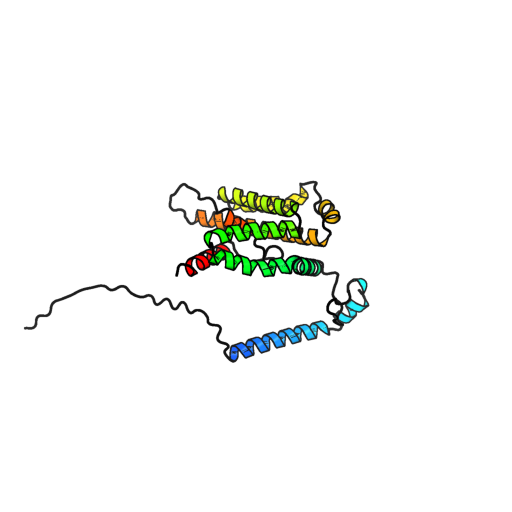DDDDDDDDDDDDDPPPPPPPPPPDPDVVNVVVVVVVVVVVVVVVVCVQPDPVLVVCCVPPVVQWACDPVNDPDTDGPPPLLVVLVVVCCVQCVVLVVVVVVVLVVCCQPPLPCSLVCLLVSLLVSCCVQQNNVLSVVLVVLLVQLLVQLLVLDLVSLVVSLVCQVCVVVVDPDDLCVVRCVPPHDSSSVQSVQLSNLLSVLSSLVSNVSSVVQVVPPPVDPDRDRDDSSLSSSSSSRRVDSRVDDDDRSVNSVVVSVVSNVVSVD

Organism: Rhipicephalus appendiculatus (NCBI:txid34631)

Radius of gyration: 26.27 Å; chains: 1; bounding box: 87×59×74 Å

pLDDT: mean 76.13, std 17.53, range [28.17, 94.5]

Secondary structure (DSSP, 8-state):
---------------------------HHHHHHHHHHHHHHHHHHHHHHT-HHHHHHHHH-GGGEE--TT--SSPEESS-HHHHHHHHHHHHHHHHHHHHHHHHHHHHHH-GGGHHHHHHHHHHHHHHHHH-HHHHHHHHHHHHHHHHHHHTT-HHHHHHHHHHHHHGGGT----HHHHHHHHH-HHHHHHHHHHHHHHHHHHHHHHHHHHHHHHHT-SS----PPP-HHHHHHHHT-GGGSSS-----HHHHHHHHHHHHHTT--